Protein AF-A0A959K3I4-F1 (afdb_monomer_lite)

Foldseek 3Di:
DDDDPVLVVCLVPPVSVVVVCVVVVPDDDQGVVSPDPVLLCVLLVVVVVCVVVPVDDAQEEEFEDDPCSNVNSVLQNDDPRHAYEYEDQAPPPDPPPDDDVSVVVSCVSDDRYDYHYQNQVGALDDDPLLLVQQVVCCVPVLDGADSGTLSSRVVVVVVCVVVCVDPPPHHYDYDRPDPLVCNVVSCVVPVDDRDHPVRSVD

Structure (mmCIF, N/CA/C/O backbone):
data_AF-A0A959K3I4-F1
#
_entry.id   AF-A0A959K3I4-F1
#
loop_
_atom_site.group_PDB
_atom_site.id
_atom_site.type_symbol
_atom_site.label_atom_id
_atom_site.label_alt_id
_atom_site.label_comp_id
_atom_site.label_asym_id
_atom_site.label_entity_id
_atom_site.label_seq_id
_atom_site.pdbx_PDB_ins_code
_atom_site.Cartn_x
_atom_site.Cartn_y
_atom_site.Cartn_z
_atom_site.occupancy
_atom_site.B_iso_or_equiv
_atom_site.auth_seq_id
_atom_site.auth_comp_id
_atom_site.auth_asym_id
_atom_site.auth_atom_id
_atom_site.pdbx_PDB_model_num
ATOM 1 N N . HIS A 1 1 ? 16.081 -8.367 -20.752 1.00 66.69 1 HIS A N 1
ATOM 2 C CA . HIS A 1 1 ? 17.478 -7.889 -20.786 1.00 66.69 1 HIS A CA 1
ATOM 3 C C . HIS A 1 1 ? 17.819 -7.177 -19.483 1.00 66.69 1 HIS A C 1
ATOM 5 O O . HIS A 1 1 ? 17.033 -6.335 -19.063 1.00 66.69 1 HIS A O 1
ATOM 11 N N . PRO A 1 2 ? 18.931 -7.522 -18.812 1.00 75.50 2 PRO A N 1
ATOM 12 C CA . PRO A 1 2 ? 19.400 -6.780 -17.644 1.00 75.50 2 PRO A CA 1
ATOM 13 C C . PRO A 1 2 ? 19.822 -5.356 -18.042 1.00 75.50 2 PRO A C 1
ATOM 15 O O . PRO A 1 2 ? 20.337 -5.144 -19.137 1.00 75.50 2 PRO A O 1
ATOM 18 N N . MET A 1 3 ? 19.602 -4.382 -17.156 1.00 81.50 3 MET A N 1
ATOM 19 C CA . MET A 1 3 ? 19.825 -2.958 -17.423 1.00 81.50 3 MET A CA 1
ATOM 20 C C . MET A 1 3 ? 20.699 -2.324 -16.337 1.00 81.50 3 MET A C 1
ATOM 22 O O . MET A 1 3 ? 20.563 -2.636 -15.153 1.00 81.50 3 MET A O 1
ATOM 26 N N . GLN A 1 4 ? 21.590 -1.407 -16.727 1.00 86.50 4 GLN A N 1
ATOM 27 C CA . GLN A 1 4 ? 22.371 -0.626 -15.767 1.00 86.50 4 GLN A CA 1
ATOM 28 C C . GLN A 1 4 ? 21.480 0.349 -14.986 1.00 86.50 4 GLN A C 1
ATOM 30 O O . GLN A 1 4 ? 20.562 0.953 -15.539 1.00 86.50 4 GLN A O 1
ATOM 35 N N . ARG A 1 5 ? 21.790 0.568 -13.701 1.00 81.56 5 ARG A N 1
ATOM 36 C CA . ARG A 1 5 ? 21.018 1.472 -12.824 1.00 81.56 5 ARG A CA 1
ATOM 37 C C . ARG A 1 5 ? 20.947 2.913 -13.333 1.00 81.56 5 ARG A C 1
ATOM 39 O O . ARG A 1 5 ? 19.920 3.556 -13.163 1.00 81.56 5 ARG A O 1
ATOM 46 N N . SER A 1 6 ? 22.021 3.409 -13.944 1.00 84.69 6 SER A N 1
ATOM 47 C CA . SER A 1 6 ? 22.089 4.751 -14.542 1.00 84.69 6 SER A CA 1
ATOM 48 C C . SER A 1 6 ? 21.083 4.925 -15.678 1.00 84.69 6 SER A C 1
ATOM 50 O O . SER A 1 6 ? 20.466 5.977 -15.805 1.00 84.69 6 SER A O 1
ATOM 52 N N . LEU A 1 7 ? 20.893 3.875 -16.475 1.00 80.38 7 LEU A N 1
ATOM 53 C CA . LEU A 1 7 ? 19.926 3.854 -17.559 1.00 80.38 7 LEU A CA 1
ATOM 54 C C . LEU A 1 7 ? 18.501 3.675 -17.014 1.00 80.38 7 LEU A C 1
ATOM 56 O O . LEU A 1 7 ? 17.604 4.414 -17.402 1.00 80.38 7 LEU A O 1
ATOM 60 N N . TYR A 1 8 ? 18.317 2.799 -16.018 1.00 80.62 8 TYR A N 1
ATOM 61 C CA . TYR A 1 8 ? 17.038 2.636 -15.316 1.00 80.62 8 TYR A CA 1
ATOM 62 C C . TYR A 1 8 ? 16.544 3.930 -14.656 1.00 80.62 8 TYR A C 1
ATOM 64 O O . TYR A 1 8 ? 15.345 4.187 -14.608 1.00 80.62 8 TYR A O 1
ATOM 72 N N . ALA A 1 9 ? 17.447 4.785 -14.172 1.00 80.69 9 ALA A N 1
ATOM 73 C CA . ALA A 1 9 ? 17.075 6.081 -13.608 1.00 80.69 9 ALA A CA 1
ATOM 74 C C . ALA A 1 9 ? 16.337 6.986 -14.617 1.00 80.69 9 ALA A C 1
ATOM 76 O O . ALA A 1 9 ? 15.592 7.867 -14.201 1.00 80.69 9 ALA A O 1
ATOM 77 N N . LYS A 1 10 ? 16.490 6.740 -15.928 1.00 81.25 10 LYS A N 1
ATOM 78 C CA . LYS A 1 10 ? 15.804 7.460 -17.011 1.00 81.25 10 LYS A CA 1
ATOM 79 C C . LYS A 1 10 ? 14.461 6.840 -17.418 1.00 81.25 10 LYS A C 1
ATOM 81 O O . LYS A 1 10 ? 13.867 7.303 -18.380 1.00 81.25 10 LYS A O 1
ATOM 86 N N . LYS A 1 11 ? 13.953 5.832 -16.700 1.00 80.12 11 LYS A N 1
ATOM 87 C CA . LYS A 1 11 ? 12.700 5.101 -17.007 1.00 80.12 11 LYS A CA 1
ATOM 88 C C . LYS A 1 11 ? 11.453 5.966 -17.252 1.00 80.12 11 LYS A C 1
ATOM 90 O O . LYS A 1 11 ? 10.531 5.483 -17.889 1.00 80.12 11 LYS A O 1
ATOM 95 N N . GLY A 1 12 ? 11.403 7.196 -16.736 1.00 74.69 12 GLY A N 1
ATOM 96 C CA . GLY A 1 12 ? 10.290 8.132 -16.957 1.00 74.69 12 GLY A CA 1
ATOM 97 C C . GLY A 1 12 ? 10.508 9.134 -18.097 1.00 74.69 12 GLY A C 1
ATOM 98 O O . GLY A 1 12 ? 9.640 9.960 -18.344 1.00 74.69 12 GLY A O 1
ATOM 99 N N . ASN A 1 13 ? 11.667 9.114 -18.762 1.00 83.56 13 ASN A N 1
ATOM 100 C CA . ASN A 1 13 ? 12.001 10.037 -19.844 1.00 83.56 13 ASN A CA 1
ATOM 101 C C . ASN A 1 13 ? 11.479 9.492 -21.187 1.00 83.56 13 ASN A C 1
ATOM 103 O O . ASN A 1 13 ? 11.758 8.343 -21.532 1.00 83.56 13 ASN A O 1
ATOM 107 N N . SER A 1 14 ? 10.761 10.321 -21.950 1.00 84.69 14 SER A N 1
ATOM 108 C CA . SER A 1 14 ? 10.175 9.952 -23.246 1.00 84.69 14 SER A CA 1
ATOM 109 C C . SER A 1 14 ? 11.210 9.464 -24.262 1.00 84.69 14 SER A C 1
ATOM 111 O O . SER A 1 14 ? 10.991 8.428 -24.878 1.00 84.69 14 SER A O 1
ATOM 113 N N . GLU A 1 15 ? 12.373 10.113 -24.360 1.00 86.56 15 GLU A N 1
ATOM 114 C CA . GLU A 1 15 ? 13.469 9.703 -25.255 1.00 86.56 15 GLU A CA 1
ATOM 115 C C . GLU A 1 15 ? 13.972 8.298 -24.909 1.00 86.56 15 GLU A C 1
ATOM 117 O O . GLU A 1 15 ? 14.351 7.513 -25.777 1.00 86.56 15 GLU A O 1
ATOM 122 N N . PHE A 1 16 ? 13.975 7.953 -23.619 1.00 87.56 16 PHE A N 1
ATOM 123 C CA . PHE A 1 16 ? 14.391 6.628 -23.184 1.00 87.56 16 PHE A CA 1
ATOM 124 C C . PHE A 1 16 ? 13.349 5.554 -23.524 1.00 87.56 16 PHE A C 1
ATOM 126 O O . PHE A 1 16 ? 13.718 4.446 -23.910 1.00 87.56 16 PHE A O 1
ATOM 133 N N . ILE A 1 17 ? 12.059 5.879 -23.423 1.00 87.62 17 ILE A N 1
ATOM 134 C CA . ILE A 1 17 ? 10.972 4.990 -23.853 1.00 87.62 17 ILE A CA 1
ATOM 135 C C . ILE A 1 17 ? 11.005 4.788 -25.373 1.00 87.62 17 ILE A C 1
ATOM 137 O O . ILE A 1 17 ? 10.939 3.649 -25.831 1.00 87.62 17 ILE A O 1
ATOM 141 N N . GLU A 1 18 ? 11.198 5.856 -26.149 1.00 89.69 18 GLU A N 1
ATOM 142 C CA . GLU A 1 18 ? 11.367 5.788 -27.608 1.00 89.69 18 GLU A CA 1
ATOM 143 C C . GLU A 1 18 ? 12.577 4.933 -27.999 1.00 89.69 18 GLU A C 1
ATOM 145 O O . GLU A 1 18 ? 12.484 4.075 -28.878 1.00 89.69 18 GLU A O 1
ATOM 150 N N . TYR A 1 19 ? 13.698 5.088 -27.288 1.00 89.25 19 TYR A N 1
ATOM 151 C CA . TYR A 1 19 ? 14.872 4.238 -27.467 1.00 89.25 19 TYR A CA 1
ATOM 152 C C . TYR A 1 19 ? 14.554 2.758 -27.210 1.00 89.25 19 TYR A C 1
ATOM 154 O O . TYR A 1 19 ? 14.941 1.901 -28.007 1.00 89.25 19 TYR A O 1
ATOM 162 N N . LEU A 1 20 ? 13.817 2.435 -26.142 1.00 89.50 20 LEU A N 1
ATOM 163 C CA . LEU A 1 20 ? 13.412 1.054 -25.869 1.00 89.50 20 LEU A CA 1
ATOM 164 C C . LEU A 1 20 ? 12.496 0.499 -26.966 1.00 89.50 20 LEU A C 1
ATOM 166 O O . LEU A 1 20 ? 12.719 -0.629 -27.404 1.00 89.50 20 LEU A O 1
ATOM 170 N N . GLN A 1 21 ? 11.533 1.285 -27.452 1.00 92.31 21 GLN A N 1
ATOM 171 C CA . GLN A 1 21 ? 10.653 0.882 -28.552 1.00 92.31 21 GLN A CA 1
ATOM 172 C C . GLN A 1 21 ? 11.433 0.664 -29.855 1.00 92.31 21 GLN A C 1
ATOM 174 O O . GLN A 1 21 ? 11.105 -0.230 -30.625 1.00 92.31 21 GLN A O 1
ATOM 179 N N . SER A 1 22 ? 12.508 1.423 -30.092 1.00 92.88 22 SER A N 1
ATOM 180 C CA . SER A 1 22 ? 13.352 1.232 -31.280 1.00 92.88 22 SER A CA 1
ATOM 181 C C . SER A 1 22 ? 14.081 -0.121 -31.283 1.00 92.88 22 SER A C 1
ATOM 183 O O . SER A 1 22 ? 14.292 -0.711 -32.339 1.00 92.88 22 SER A O 1
ATOM 185 N N . ILE A 1 23 ? 14.438 -0.632 -30.098 1.00 92.81 23 ILE A N 1
ATOM 186 C CA . ILE A 1 23 ? 15.115 -1.927 -29.929 1.00 92.81 23 ILE A CA 1
ATOM 187 C C . ILE A 1 23 ? 14.107 -3.076 -29.881 1.00 92.81 23 ILE A C 1
ATOM 189 O O . ILE A 1 23 ? 14.412 -4.180 -30.331 1.00 92.81 23 ILE A O 1
ATOM 193 N N . TYR A 1 24 ? 12.910 -2.823 -29.351 1.00 92.25 24 TYR A N 1
ATOM 194 C CA . TYR A 1 24 ? 11.828 -3.800 -29.260 1.00 92.25 24 TYR A CA 1
ATOM 195 C C . TYR A 1 24 ? 10.545 -3.231 -29.895 1.00 92.25 24 TYR A C 1
ATOM 197 O O . TYR A 1 24 ? 9.643 -2.818 -29.165 1.00 92.25 24 TYR A O 1
ATOM 205 N N . PRO A 1 25 ? 10.441 -3.214 -31.240 1.00 92.62 25 PRO A N 1
ATOM 206 C CA . PRO A 1 25 ? 9.351 -2.538 -31.955 1.00 92.62 25 PRO A CA 1
ATOM 207 C C . PRO A 1 25 ? 7.954 -3.038 -31.594 1.00 92.62 25 PRO A C 1
ATOM 209 O O . PRO A 1 25 ? 7.022 -2.242 -31.525 1.00 92.62 25 PRO A O 1
ATOM 212 N N . ASP A 1 26 ? 7.832 -4.330 -31.296 1.00 95.12 26 ASP A N 1
ATOM 213 C CA . ASP A 1 26 ? 6.562 -4.979 -30.960 1.00 95.12 26 ASP A CA 1
ATOM 214 C C . ASP A 1 26 ? 6.312 -5.059 -29.444 1.00 95.12 26 ASP A C 1
ATOM 216 O O . ASP A 1 26 ? 5.354 -5.690 -28.992 1.00 95.12 26 ASP A O 1
ATOM 220 N N . ALA A 1 27 ? 7.186 -4.467 -28.621 1.00 91.88 27 ALA A N 1
ATOM 221 C CA . ALA A 1 27 ? 7.017 -4.509 -27.177 1.00 91.88 27 ALA A CA 1
ATOM 222 C C . ALA A 1 27 ? 5.894 -3.576 -26.722 1.00 91.88 27 ALA A C 1
ATOM 224 O O . ALA A 1 27 ? 5.819 -2.413 -27.118 1.00 91.88 27 ALA A O 1
ATOM 225 N N . TYR A 1 28 ? 5.075 -4.076 -25.799 1.00 88.62 28 TYR A N 1
ATOM 226 C CA . TYR A 1 28 ? 4.190 -3.243 -25.000 1.00 88.62 28 TYR A CA 1
ATOM 227 C C . TYR A 1 28 ? 4.930 -2.791 -23.737 1.00 88.62 28 TYR A C 1
ATOM 229 O O . TYR A 1 28 ? 5.243 -3.601 -22.859 1.00 88.62 28 TYR A O 1
ATOM 237 N N . ILE A 1 29 ? 5.246 -1.500 -23.654 1.00 86.94 29 ILE A N 1
ATOM 238 C CA . ILE A 1 29 ? 6.008 -0.945 -22.536 1.00 86.94 29 ILE A CA 1
ATOM 239 C C . ILE A 1 29 ? 5.071 -0.682 -21.356 1.00 86.94 29 ILE A C 1
ATOM 241 O O . ILE A 1 29 ? 4.221 0.205 -21.396 1.00 86.94 29 ILE A O 1
ATOM 245 N N . ILE A 1 30 ? 5.262 -1.440 -20.276 1.00 85.88 30 ILE A N 1
ATOM 246 C CA . ILE A 1 30 ? 4.553 -1.234 -19.012 1.00 85.88 30 ILE A CA 1
ATOM 247 C C . ILE A 1 30 ? 5.419 -0.338 -18.114 1.00 85.88 30 ILE A C 1
ATOM 249 O O . ILE A 1 30 ? 6.543 -0.728 -17.782 1.00 85.88 30 ILE A O 1
ATOM 253 N N . PRO A 1 31 ? 4.930 0.848 -17.706 1.00 81.00 31 PRO A N 1
ATOM 254 C CA . PRO A 1 31 ? 5.673 1.733 -16.817 1.00 81.00 31 PRO A CA 1
ATOM 255 C C . PRO A 1 31 ? 5.880 1.099 -15.437 1.00 81.00 31 PRO A C 1
ATOM 257 O O . PRO A 1 31 ? 5.147 0.199 -15.021 1.00 81.00 31 PRO A O 1
ATOM 260 N N . GLU A 1 32 ? 6.884 1.583 -14.702 1.00 77.19 32 GLU A N 1
ATOM 261 C CA . GLU A 1 32 ? 7.181 1.092 -13.352 1.00 77.19 32 GLU A CA 1
ATOM 262 C C . GLU A 1 32 ? 5.932 1.142 -12.458 1.00 77.19 32 GLU A C 1
ATOM 264 O O . GLU A 1 32 ? 5.176 2.116 -12.447 1.00 77.19 32 GLU A O 1
ATOM 269 N N . GLY A 1 33 ? 5.693 0.051 -11.726 1.00 73.38 33 GLY A N 1
ATOM 270 C CA . GLY A 1 33 ? 4.507 -0.098 -10.882 1.00 73.38 33 GLY A CA 1
ATOM 271 C C . GLY A 1 33 ? 3.181 -0.091 -11.650 1.00 73.38 33 GLY A C 1
ATOM 272 O O . GLY A 1 33 ? 2.148 0.183 -11.043 1.00 73.38 33 GLY A O 1
ATOM 273 N N . GLY A 1 34 ? 3.202 -0.337 -12.967 1.00 76.50 34 GLY A N 1
ATOM 274 C CA . GLY A 1 34 ? 2.007 -0.365 -13.809 1.00 76.50 34 GLY A CA 1
ATOM 275 C C . GLY A 1 34 ? 1.275 0.975 -13.846 1.00 76.50 34 GLY A C 1
ATOM 276 O O . GLY A 1 34 ? 0.055 0.999 -13.943 1.00 76.50 34 GLY A O 1
ATOM 277 N N . HIS A 1 35 ? 1.982 2.097 -13.690 1.00 75.25 35 HIS A N 1
ATOM 278 C CA . HIS A 1 35 ? 1.359 3.419 -13.615 1.00 75.25 35 HIS A CA 1
ATOM 279 C C . HIS A 1 35 ? 0.768 3.878 -14.955 1.00 75.25 35 HIS A C 1
ATOM 281 O O . HIS A 1 35 ? 1.427 4.537 -15.753 1.00 75.25 35 HIS A O 1
ATOM 287 N N . HIS A 1 36 ? -0.492 3.518 -15.202 1.00 78.50 36 HIS A N 1
ATOM 288 C CA . HIS A 1 36 ? -1.283 3.962 -16.348 1.00 78.50 36 HIS A CA 1
ATOM 289 C C . HIS A 1 36 ? -2.787 3.970 -16.023 1.00 78.50 36 HIS A C 1
ATOM 291 O O . HIS A 1 36 ? -3.241 3.364 -15.050 1.00 78.50 36 HIS A O 1
ATOM 297 N N . SER A 1 37 ? -3.588 4.628 -16.866 1.00 79.81 37 SER A N 1
ATOM 298 C CA . SER A 1 37 ? -5.041 4.773 -16.674 1.00 79.81 37 SER A CA 1
ATOM 299 C C . SER A 1 37 ? -5.785 3.434 -16.589 1.00 79.81 37 SER A C 1
ATOM 301 O O . SER A 1 37 ? -6.660 3.278 -15.743 1.00 79.81 37 SER A O 1
ATOM 303 N N . LEU A 1 38 ? -5.416 2.436 -17.403 1.00 85.19 38 LEU A N 1
ATOM 304 C CA . LEU A 1 38 ? -6.047 1.107 -17.321 1.00 85.19 38 LEU A CA 1
ATOM 305 C C . LEU A 1 38 ? -5.775 0.391 -15.982 1.00 85.19 38 LEU A C 1
ATOM 307 O O . LEU A 1 38 ? -6.645 -0.331 -15.509 1.00 85.19 38 LEU A O 1
ATOM 311 N N . ALA A 1 39 ? -4.621 0.610 -15.338 1.00 84.38 39 ALA A N 1
ATOM 312 C CA . ALA A 1 39 ? -4.339 0.032 -14.024 1.00 84.38 39 ALA A CA 1
ATOM 313 C C . ALA A 1 39 ? -5.204 0.687 -12.944 1.00 84.38 39 ALA A C 1
ATOM 315 O O . ALA A 1 39 ? -5.704 0.004 -12.057 1.00 84.38 39 ALA A O 1
ATOM 316 N N . GLN A 1 40 ? -5.428 2.000 -13.050 1.00 85.88 40 GLN A N 1
ATOM 317 C CA . GLN A 1 40 ? -6.344 2.722 -12.165 1.00 85.88 40 GLN A CA 1
ATOM 318 C C . GLN A 1 40 ? -7.772 2.190 -12.322 1.00 85.88 40 GLN A C 1
ATOM 320 O O . GLN A 1 40 ? -8.412 1.895 -11.320 1.00 85.88 40 GLN A O 1
ATOM 325 N N . LYS A 1 41 ? -8.228 1.965 -13.564 1.00 88.38 41 LYS A N 1
ATOM 326 C CA . LYS A 1 41 ? -9.536 1.355 -13.840 1.00 88.38 41 LYS A CA 1
ATOM 327 C C . LYS A 1 41 ? -9.665 -0.041 -13.223 1.00 88.38 41 LYS A C 1
ATOM 329 O O . LYS A 1 41 ? -10.641 -0.302 -12.534 1.00 88.38 41 LYS A O 1
ATOM 334 N N . GLY A 1 42 ? -8.670 -0.907 -13.421 1.00 89.88 42 GLY A N 1
ATOM 335 C CA . GLY A 1 42 ? -8.685 -2.254 -12.841 1.00 89.88 42 GLY A CA 1
ATOM 336 C C . GLY A 1 42 ? -8.695 -2.248 -11.309 1.00 89.88 42 GLY A C 1
ATOM 337 O O . GLY A 1 42 ? -9.339 -3.084 -10.692 1.00 89.88 42 GLY A O 1
ATOM 338 N N . VAL A 1 43 ? -8.033 -1.276 -10.672 1.00 91.00 43 VAL A N 1
ATOM 339 C CA . VAL A 1 43 ? -8.139 -1.099 -9.215 1.00 91.00 43 VAL A CA 1
ATOM 340 C C . VAL A 1 43 ? -9.492 -0.507 -8.807 1.00 91.00 43 VAL A C 1
ATOM 342 O O . VAL A 1 43 ? -9.991 -0.842 -7.740 1.00 91.00 43 VAL A O 1
ATOM 345 N N . GLY A 1 44 ? -10.120 0.333 -9.628 1.00 91.19 44 GLY A N 1
ATOM 346 C CA . GLY A 1 44 ? -11.481 0.804 -9.365 1.00 91.19 44 GLY A CA 1
ATOM 347 C C . GLY A 1 44 ? -12.488 -0.351 -9.273 1.00 91.19 44 GLY A C 1
ATOM 348 O O . GLY A 1 44 ? -13.329 -0.382 -8.378 1.00 91.19 44 GLY A O 1
ATOM 349 N N . GLU A 1 45 ? -12.332 -1.380 -10.112 1.00 94.88 45 GLU A N 1
ATOM 350 C CA . GLU A 1 45 ? -13.173 -2.587 -10.068 1.00 94.88 45 GLU A CA 1
ATOM 351 C C . GLU A 1 45 ? -13.112 -3.306 -8.704 1.00 94.88 45 GLU A C 1
ATOM 353 O O . GLU A 1 45 ? -14.137 -3.813 -8.242 1.00 94.88 45 GLU A O 1
ATOM 358 N N . LEU A 1 46 ? -11.971 -3.256 -7.996 1.00 94.06 46 LEU A N 1
ATOM 359 C CA . LEU A 1 46 ? -11.839 -3.783 -6.628 1.00 94.06 46 LEU A CA 1
ATOM 360 C C . LEU A 1 46 ? -12.790 -3.088 -5.647 1.00 94.06 46 LEU A C 1
ATOM 362 O O . LEU A 1 46 ? -13.334 -3.743 -4.761 1.00 94.06 46 LEU A O 1
ATOM 366 N N . VAL A 1 47 ? -13.021 -1.778 -5.787 1.00 94.31 47 VAL A N 1
ATOM 367 C CA . VAL A 1 47 ? -13.961 -1.050 -4.917 1.00 94.31 47 VAL A CA 1
ATOM 368 C C . VAL A 1 47 ? -15.386 -1.563 -5.130 1.00 94.31 47 VAL A C 1
ATOM 370 O O . VAL A 1 47 ? -16.123 -1.772 -4.164 1.00 94.31 47 VAL A O 1
ATOM 373 N N . GLY A 1 48 ? -15.758 -1.828 -6.385 1.00 93.50 48 GLY A N 1
ATOM 374 C CA . GLY A 1 48 ? -17.032 -2.455 -6.733 1.00 93.50 48 GLY A CA 1
ATOM 375 C C . GLY A 1 48 ? -17.175 -3.863 -6.149 1.00 93.50 48 GLY A C 1
ATOM 376 O O . GLY A 1 48 ? -18.194 -4.164 -5.529 1.00 93.50 48 GLY A O 1
ATOM 377 N N . GLU A 1 49 ? -16.147 -4.704 -6.284 1.00 95.31 49 GLU A N 1
ATOM 378 C CA . GLU A 1 49 ? -16.136 -6.064 -5.731 1.00 95.31 49 GLU A CA 1
ATOM 379 C C . GLU A 1 49 ? -16.306 -6.067 -4.206 1.00 95.31 49 GLU A C 1
ATOM 381 O O . GLU A 1 49 ? -17.157 -6.783 -3.672 1.00 95.31 49 GLU A O 1
ATOM 386 N N . VAL A 1 50 ? -15.558 -5.214 -3.504 1.00 95.88 50 VAL A N 1
ATOM 387 C CA . VAL A 1 50 ? -15.665 -5.060 -2.049 1.00 95.88 50 VAL A CA 1
ATOM 388 C C . VAL A 1 50 ? -17.085 -4.681 -1.642 1.00 95.88 50 VAL A C 1
ATOM 390 O O . VAL A 1 50 ? -17.632 -5.297 -0.733 1.00 95.88 50 VAL A O 1
ATOM 393 N N . ARG A 1 51 ? -17.717 -3.717 -2.322 1.00 93.19 51 ARG A N 1
ATOM 394 C CA . ARG A 1 51 ? -19.097 -3.295 -2.014 1.00 93.19 51 ARG A CA 1
ATOM 395 C C . ARG A 1 51 ? -20.114 -4.428 -2.179 1.00 93.19 51 ARG A C 1
ATOM 397 O O . ARG A 1 51 ? -21.122 -4.440 -1.479 1.00 93.19 51 ARG A O 1
ATOM 404 N N . LEU A 1 52 ? -19.857 -5.380 -3.079 1.00 94.75 52 LEU A N 1
ATOM 405 C CA . LEU A 1 52 ? -20.705 -6.561 -3.263 1.00 94.75 52 LEU A CA 1
ATOM 406 C C . LEU A 1 52 ? -20.478 -7.625 -2.179 1.00 94.75 52 LEU A C 1
ATOM 408 O O . LEU A 1 52 ? -21.423 -8.303 -1.782 1.00 94.75 52 LEU A O 1
ATOM 412 N N . GLN A 1 53 ? -19.238 -7.791 -1.714 1.00 95.56 53 GLN A N 1
ATOM 413 C CA . GLN A 1 53 ? -18.853 -8.847 -0.769 1.00 95.56 53 GLN A CA 1
ATOM 414 C C . GLN A 1 53 ? -18.953 -8.425 0.702 1.00 95.56 53 GLN A C 1
ATOM 416 O O . GLN A 1 53 ? -19.111 -9.269 1.584 1.00 95.56 53 GLN A O 1
ATOM 421 N N . VAL A 1 54 ? -18.853 -7.126 0.975 1.00 92.56 54 VAL A N 1
ATOM 422 C CA . VAL A 1 54 ? -18.762 -6.545 2.314 1.00 92.56 54 VAL A CA 1
ATOM 423 C C . VAL A 1 54 ? -19.916 -5.549 2.482 1.00 92.56 54 VAL A C 1
ATOM 425 O O . VAL A 1 54 ? -19.748 -4.362 2.209 1.00 92.56 54 VAL A O 1
ATOM 428 N N . PRO A 1 55 ? -21.109 -6.002 2.923 1.00 88.38 55 PRO A N 1
ATOM 429 C CA . PRO A 1 55 ? -22.311 -5.170 3.014 1.00 88.38 55 PRO A CA 1
ATOM 430 C C . PRO A 1 55 ? -22.311 -4.300 4.283 1.00 88.38 55 PRO A C 1
ATOM 432 O O . PRO A 1 55 ? -23.294 -4.245 5.021 1.00 88.38 55 PRO A O 1
ATOM 435 N N . VAL A 1 56 ? -21.190 -3.636 4.562 1.00 92.81 56 VAL A N 1
ATOM 436 C CA . VAL A 1 56 ? -21.065 -2.631 5.619 1.00 92.81 56 VAL A CA 1
ATOM 437 C C . VAL A 1 56 ? -20.533 -1.339 5.024 1.00 92.81 56 VAL A C 1
ATOM 439 O O . VAL A 1 56 ? -19.768 -1.343 4.060 1.00 92.81 56 VAL A O 1
ATOM 442 N N . ARG A 1 57 ? -20.945 -0.214 5.607 1.00 93.81 57 ARG A N 1
ATOM 443 C CA . ARG A 1 57 ? -20.384 1.085 5.251 1.00 93.81 57 ARG A CA 1
ATOM 444 C C . ARG A 1 57 ? -18.898 1.100 5.610 1.00 93.81 57 ARG A C 1
ATOM 446 O O . ARG A 1 57 ? -18.540 0.744 6.727 1.00 93.81 57 ARG A O 1
ATOM 453 N N . ILE A 1 58 ? -18.062 1.537 4.675 1.00 96.94 58 ILE A N 1
ATOM 454 C CA . ILE A 1 58 ? -16.637 1.781 4.898 1.00 96.94 58 ILE A CA 1
ATOM 455 C C . ILE A 1 58 ? -16.453 3.287 5.060 1.00 96.94 58 ILE A C 1
ATOM 457 O O . ILE A 1 58 ? -16.991 4.057 4.273 1.00 96.94 58 ILE A O 1
ATOM 461 N N . ASP A 1 59 ? -15.699 3.707 6.072 1.00 96.69 59 ASP A N 1
ATOM 462 C CA . ASP A 1 59 ? -15.380 5.120 6.298 1.00 96.69 59 ASP A CA 1
ATOM 463 C C . ASP A 1 59 ? -13.972 5.447 5.783 1.00 96.69 59 ASP A C 1
ATOM 465 O O . ASP A 1 59 ? -13.744 6.495 5.176 1.00 96.69 59 ASP A O 1
ATOM 469 N N . TYR A 1 60 ? -13.024 4.521 5.980 1.00 97.44 60 TYR A N 1
ATOM 470 C CA . TYR A 1 60 ? -11.625 4.693 5.590 1.00 97.44 60 TYR A CA 1
ATOM 471 C C . TYR A 1 60 ? -11.113 3.530 4.744 1.00 97.44 60 TYR A C 1
ATOM 473 O O . TYR A 1 60 ? -10.981 2.401 5.212 1.00 97.44 60 TYR A O 1
ATOM 481 N N . TRP A 1 61 ? -10.712 3.838 3.520 1.00 97.62 61 TRP A N 1
ATOM 482 C CA . TRP A 1 61 ? -9.920 2.979 2.656 1.00 97.62 61 TRP A CA 1
ATOM 483 C C . TRP A 1 61 ? -8.438 3.226 2.925 1.00 97.62 61 TRP A C 1
ATOM 485 O O . TRP A 1 61 ? -8.008 4.370 3.048 1.00 97.62 61 TRP A O 1
ATOM 495 N N . CYS A 1 62 ? -7.638 2.172 3.031 1.00 97.94 62 CYS A N 1
ATOM 496 C CA . CYS A 1 62 ? -6.210 2.269 3.323 1.00 97.94 62 CYS A CA 1
ATOM 497 C C . CYS A 1 62 ? -5.398 1.458 2.314 1.00 97.94 62 CYS A C 1
ATOM 499 O O . CYS A 1 62 ? -5.691 0.285 2.085 1.00 97.94 62 CYS A O 1
ATOM 501 N N . CYS A 1 63 ? -4.345 2.048 1.747 1.00 96.69 63 CYS A N 1
ATOM 502 C CA . CYS A 1 63 ? -3.413 1.322 0.882 1.00 96.69 63 CYS A CA 1
ATOM 503 C C . CYS A 1 63 ? -1.971 1.832 1.016 1.00 96.69 63 CYS A C 1
ATOM 505 O O . CYS A 1 63 ? -1.722 3.009 1.290 1.00 96.69 63 CYS A O 1
ATOM 507 N N . ALA A 1 64 ? -0.998 0.956 0.758 1.00 94.31 64 ALA A N 1
ATOM 508 C CA . ALA A 1 64 ? 0.389 1.371 0.584 1.00 94.31 64 ALA A CA 1
ATOM 509 C C . ALA A 1 64 ? 0.527 2.208 -0.701 1.00 94.31 64 ALA A C 1
ATOM 511 O O . ALA 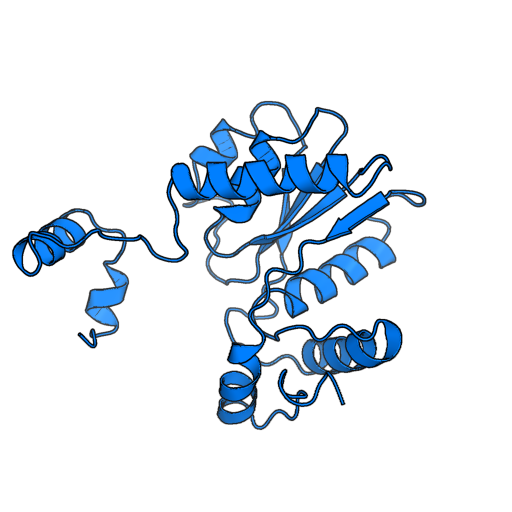A 1 64 ? -0.019 1.860 -1.748 1.00 94.31 64 ALA A O 1
ATOM 512 N N . TYR A 1 65 ? 1.286 3.297 -0.633 1.00 89.88 65 TYR A N 1
ATOM 513 C CA . TYR A 1 65 ? 1.527 4.215 -1.740 1.00 89.88 65 TYR A CA 1
ATOM 514 C C . TYR A 1 65 ? 2.984 4.115 -2.202 1.00 89.88 65 TYR A C 1
ATOM 516 O O . TYR A 1 65 ? 3.910 4.594 -1.539 1.00 89.88 65 TYR A O 1
ATOM 524 N N . GLY A 1 66 ? 3.170 3.445 -3.342 1.00 83.44 66 GLY A N 1
ATOM 525 C CA . GLY A 1 66 ? 4.435 3.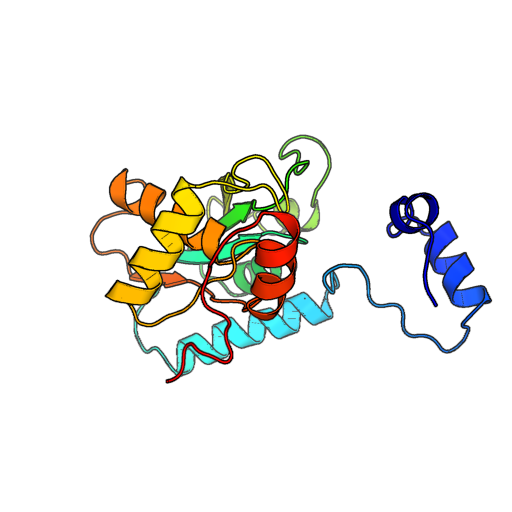345 -4.072 1.00 83.44 66 GLY A CA 1
ATOM 526 C C . GLY A 1 66 ? 4.439 4.260 -5.293 1.00 83.44 66 GLY A C 1
ATOM 527 O O . GLY A 1 66 ? 4.951 5.361 -5.222 1.00 83.44 66 GLY A O 1
ATOM 528 N N . THR A 1 67 ? 3.851 3.806 -6.400 1.00 78.62 67 THR A N 1
ATOM 529 C CA . THR A 1 67 ? 3.716 4.566 -7.663 1.00 78.62 67 THR A CA 1
ATOM 530 C C . THR A 1 67 ? 2.338 5.215 -7.842 1.00 78.62 67 THR A C 1
ATOM 532 O O . THR A 1 67 ? 2.069 5.822 -8.870 1.00 78.62 67 THR A O 1
ATOM 535 N N . GLY A 1 68 ? 1.434 5.067 -6.870 1.00 82.06 68 GLY A N 1
ATOM 536 C CA . GLY A 1 68 ? 0.152 5.777 -6.814 1.00 82.06 68 GLY A CA 1
ATOM 537 C C . GLY A 1 68 ? -1.032 5.158 -7.563 1.00 82.06 68 GLY A C 1
ATOM 538 O O . GLY A 1 68 ? -2.163 5.479 -7.214 1.00 82.06 68 GLY A O 1
ATOM 539 N N . SER A 1 69 ? -0.831 4.225 -8.502 1.00 85.06 69 SER A N 1
ATOM 540 C CA . SER A 1 69 ? -1.928 3.652 -9.313 1.00 85.06 69 SER A CA 1
ATOM 541 C C . SER A 1 69 ? -3.066 3.075 -8.473 1.00 85.06 69 SER A C 1
ATOM 543 O O . SER A 1 69 ? -4.232 3.329 -8.760 1.00 85.06 69 SER A O 1
ATOM 545 N N . THR A 1 70 ? -2.729 2.333 -7.412 1.00 90.25 70 THR A N 1
ATOM 546 C CA . THR A 1 70 ? -3.717 1.732 -6.510 1.00 90.25 70 THR A CA 1
ATOM 547 C C . THR A 1 70 ? -4.524 2.789 -5.767 1.00 90.25 70 THR A C 1
ATOM 549 O O . THR A 1 70 ? -5.748 2.743 -5.760 1.00 90.25 70 THR A O 1
ATOM 552 N N . ALA A 1 71 ? -3.844 3.776 -5.183 1.00 90.69 71 ALA A N 1
ATOM 553 C CA . ALA A 1 71 ? -4.504 4.858 -4.465 1.00 90.69 71 ALA A CA 1
ATOM 554 C C . ALA A 1 71 ? -5.418 5.670 -5.392 1.00 90.69 71 ALA A C 1
ATOM 556 O O . ALA A 1 71 ? -6.549 5.969 -5.032 1.00 90.69 71 ALA A O 1
ATOM 557 N N . LEU A 1 72 ? -4.953 5.978 -6.605 1.00 86.88 72 LEU A N 1
ATOM 558 C CA . LEU A 1 72 ? -5.733 6.706 -7.600 1.00 86.88 72 LEU A CA 1
ATOM 559 C C . LEU A 1 72 ? -6.963 5.933 -8.073 1.00 86.88 72 LEU A C 1
ATOM 561 O O . LEU A 1 72 ? -8.022 6.539 -8.195 1.00 86.88 72 LEU A O 1
ATOM 565 N N . GLY A 1 73 ? -6.832 4.629 -8.328 1.00 89.88 73 GLY A N 1
ATOM 566 C CA . GLY A 1 73 ? -7.963 3.787 -8.718 1.00 89.88 73 GLY A CA 1
ATOM 567 C C . GLY A 1 73 ? -9.026 3.706 -7.624 1.00 89.88 7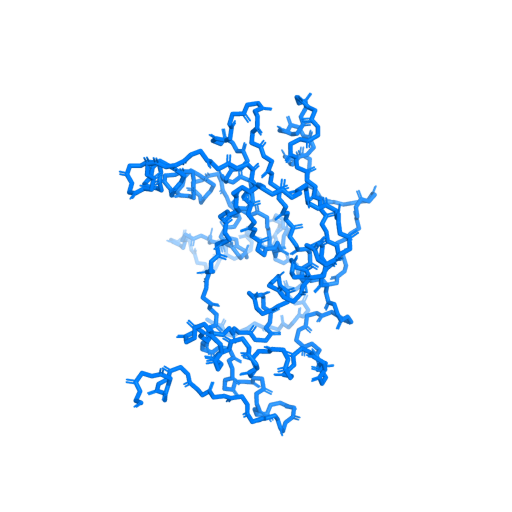3 GLY A C 1
ATOM 568 O O . GLY A 1 73 ? -10.203 3.876 -7.912 1.00 89.88 73 GLY A O 1
ATOM 569 N N . ILE A 1 74 ? -8.614 3.551 -6.359 1.00 93.69 74 ILE A N 1
ATOM 570 C CA . ILE A 1 74 ? -9.545 3.578 -5.220 1.00 93.69 74 ILE A CA 1
ATOM 571 C C . ILE A 1 74 ? -10.222 4.947 -5.116 1.00 93.69 74 ILE A C 1
ATOM 573 O O . ILE A 1 74 ? -11.444 5.018 -5.053 1.00 93.69 74 ILE A O 1
ATOM 577 N N . LEU A 1 75 ? -9.439 6.035 -5.122 1.00 91.00 75 LEU A N 1
ATOM 578 C CA . LEU A 1 75 ? -9.935 7.401 -4.923 1.00 91.00 75 LEU A CA 1
ATOM 579 C C . LEU A 1 75 ? -11.024 7.792 -5.930 1.00 91.00 75 LEU A C 1
ATOM 581 O O . LEU A 1 75 ? -11.941 8.523 -5.568 1.00 91.00 75 LEU A O 1
ATOM 585 N N . GLN A 1 76 ? -10.926 7.311 -7.172 1.00 88.69 76 GLN A N 1
ATOM 586 C CA . GLN A 1 76 ? -11.910 7.584 -8.223 1.00 88.69 76 GLN A CA 1
ATOM 587 C C . GLN A 1 76 ? -13.288 6.982 -7.945 1.00 88.69 76 GLN A C 1
ATOM 589 O O . GLN A 1 76 ? -14.281 7.516 -8.428 1.00 88.69 76 GLN A O 1
ATOM 594 N N . GLU A 1 77 ? -13.351 5.902 -7.171 1.00 92.50 77 GLU A N 1
ATOM 595 C CA . GLU A 1 77 ? -14.588 5.167 -6.902 1.00 92.50 77 GLU A CA 1
ATOM 596 C C . GLU A 1 77 ? -15.218 5.524 -5.548 1.00 92.50 77 GLU A C 1
ATOM 598 O O . GLU 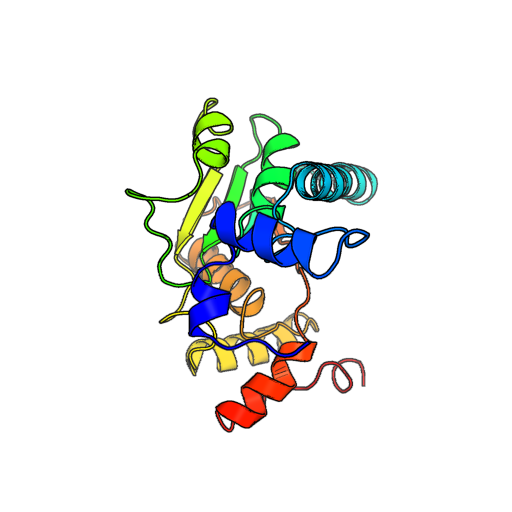A 1 77 ? -16.325 5.068 -5.236 1.00 92.50 77 GLU A O 1
ATOM 603 N N . LEU A 1 78 ? -14.525 6.322 -4.726 1.00 91.62 78 LEU A N 1
ATOM 604 C CA . LEU A 1 78 ? -15.007 6.731 -3.407 1.00 91.62 78 LEU A CA 1
ATOM 605 C C . LEU A 1 78 ? -16.150 7.740 -3.512 1.00 91.62 78 LEU A C 1
ATOM 607 O O . LEU A 1 78 ? -16.102 8.679 -4.306 1.00 91.62 78 LEU A O 1
ATOM 611 N N . ASN A 1 79 ? -17.152 7.593 -2.647 1.00 90.19 79 ASN A N 1
ATOM 612 C CA . ASN A 1 79 ? -18.173 8.621 -2.457 1.00 90.19 79 ASN A CA 1
ATOM 613 C C . ASN A 1 79 ? -17.672 9.753 -1.528 1.00 90.19 79 ASN A C 1
ATOM 615 O O . ASN A 1 79 ? -16.534 9.738 -1.061 1.00 90.19 79 ASN A O 1
ATOM 619 N N . ASN A 1 80 ? -18.512 10.760 -1.270 1.00 89.06 80 ASN A N 1
ATOM 620 C CA . ASN A 1 80 ? -18.132 11.952 -0.494 1.00 89.06 80 ASN A CA 1
ATOM 621 C C . ASN A 1 80 ? -17.958 11.713 1.014 1.00 89.06 80 ASN A C 1
ATOM 623 O O . ASN A 1 80 ? -17.381 12.551 1.702 1.00 89.06 80 ASN A O 1
ATOM 627 N N . GLU A 1 81 ? -18.466 10.601 1.537 1.00 90.62 81 GLU A N 1
ATOM 628 C CA . GLU A 1 81 ? -18.351 10.238 2.951 1.00 90.62 81 GLU A CA 1
ATOM 629 C C . GLU A 1 81 ? -17.145 9.329 3.227 1.00 90.62 81 GLU A C 1
ATOM 631 O O . GLU A 1 81 ? -16.744 9.170 4.380 1.00 90.62 81 GLU A O 1
ATOM 636 N N . GLU A 1 82 ? -16.562 8.747 2.179 1.00 93.56 82 GLU A N 1
ATOM 637 C CA . GLU A 1 82 ? -15.413 7.850 2.245 1.00 93.56 82 GLU A CA 1
ATOM 638 C C . GLU A 1 82 ? -14.093 8.622 2.140 1.00 93.56 82 GLU A C 1
ATOM 640 O O . GLU A 1 82 ? -13.950 9.570 1.363 1.00 93.56 82 GLU A O 1
ATOM 645 N N . LYS A 1 83 ? -13.084 8.173 2.890 1.00 94.69 83 LYS A N 1
ATOM 646 C CA . LYS A 1 83 ? -11.729 8.733 2.850 1.00 94.69 83 LYS A CA 1
ATOM 647 C C . LYS A 1 83 ? -10.703 7.670 2.488 1.00 94.69 83 LYS A C 1
ATOM 649 O O . LYS A 1 83 ? -10.808 6.525 2.905 1.00 94.69 83 LYS A O 1
ATOM 654 N N . LEU A 1 84 ? -9.664 8.064 1.766 1.00 94.94 84 LEU A N 1
ATOM 655 C CA . LEU A 1 84 ? -8.485 7.273 1.454 1.00 94.94 84 LEU A CA 1
ATOM 656 C C . LEU A 1 84 ? -7.286 7.740 2.286 1.00 94.94 84 LEU A C 1
ATOM 658 O O . LEU A 1 84 ? -6.828 8.878 2.171 1.00 94.94 84 LEU A O 1
ATOM 662 N N . LEU A 1 85 ? -6.725 6.826 3.073 1.00 95.00 85 LEU A N 1
ATOM 663 C CA . LEU A 1 85 ? -5.408 6.947 3.686 1.00 95.00 85 LEU A CA 1
ATOM 664 C C . LEU A 1 85 ? -4.376 6.210 2.830 1.00 95.00 85 LEU A C 1
ATOM 666 O O . LEU A 1 85 ? -4.307 4.979 2.810 1.00 95.00 85 LEU A O 1
ATOM 670 N N . ALA A 1 86 ? -3.546 6.972 2.130 1.00 93.25 86 ALA A N 1
ATOM 671 C CA . ALA A 1 86 ? -2.474 6.435 1.303 1.00 93.25 86 ALA A CA 1
ATOM 672 C C . ALA A 1 86 ? -1.130 6.580 2.025 1.00 93.25 86 ALA A C 1
ATOM 674 O O . ALA A 1 86 ? -0.659 7.685 2.295 1.00 93.25 86 ALA A O 1
ATOM 675 N N . PHE A 1 87 ? -0.503 5.450 2.338 1.00 93.50 87 PHE A N 1
ATOM 676 C CA . PHE A 1 87 ? 0.691 5.401 3.179 1.00 93.50 87 PHE A CA 1
ATOM 677 C C . PHE A 1 87 ? 1.961 5.435 2.326 1.00 93.50 87 PHE A C 1
ATOM 679 O O . PHE A 1 87 ? 2.283 4.465 1.645 1.00 93.50 87 PHE A O 1
ATOM 686 N N . LEU A 1 88 ? 2.703 6.539 2.363 1.00 90.06 88 LEU A N 1
ATOM 687 C CA . LEU A 1 88 ? 3.932 6.761 1.600 1.00 90.06 88 LEU A CA 1
ATOM 688 C C . LEU A 1 88 ? 5.067 5.878 2.138 1.00 90.06 88 LEU A C 1
ATOM 690 O O . LEU A 1 88 ? 5.728 6.222 3.119 1.00 90.06 88 LEU A O 1
ATOM 694 N N . VAL A 1 89 ? 5.306 4.731 1.500 1.00 87.44 89 VAL A N 1
ATOM 695 C CA . VAL A 1 89 ? 6.298 3.734 1.956 1.00 87.44 89 VAL A CA 1
ATOM 696 C C . VAL A 1 89 ? 7.691 3.917 1.338 1.00 87.44 89 VAL A C 1
ATOM 698 O O . VAL A 1 89 ? 8.676 3.335 1.815 1.00 87.44 89 VAL A O 1
ATOM 701 N N . LEU A 1 90 ? 7.787 4.745 0.293 1.00 82.25 90 LEU A N 1
ATOM 702 C CA . LEU A 1 90 ? 9.024 5.098 -0.406 1.00 82.25 90 LEU A CA 1
ATOM 703 C C . LEU A 1 90 ? 9.531 6.479 0.039 1.00 82.25 90 LEU A C 1
ATOM 705 O O . LEU A 1 90 ? 8.753 7.389 0.303 1.00 82.25 90 LEU A O 1
ATOM 709 N N . LYS A 1 91 ? 10.859 6.642 0.108 1.00 71.44 91 LYS A N 1
ATOM 710 C CA . LYS A 1 91 ? 11.500 7.951 0.327 1.00 71.44 91 LYS A CA 1
ATOM 711 C C . LYS A 1 91 ? 11.597 8.712 -0.991 1.00 71.44 91 LYS A C 1
ATOM 713 O O . LYS A 1 91 ? 11.814 8.092 -2.025 1.00 71.44 91 LYS A O 1
ATOM 718 N N . GLY A 1 92 ? 11.548 10.039 -0.918 1.00 62.31 92 GLY A N 1
ATOM 719 C CA . GLY A 1 92 ? 11.717 10.912 -2.083 1.00 62.31 92 GLY A CA 1
ATOM 720 C C . GLY A 1 92 ? 10.410 11.428 -2.675 1.00 62.31 92 GLY A C 1
ATOM 721 O O . GLY A 1 92 ? 10.471 12.336 -3.493 1.00 62.31 92 GLY A O 1
ATOM 722 N N . PHE A 1 93 ? 9.259 10.946 -2.191 1.00 62.00 93 PHE A N 1
ATOM 723 C CA . PHE A 1 93 ? 7.976 11.592 -2.446 1.00 62.00 93 PHE A CA 1
ATOM 724 C C . PHE A 1 93 ? 7.974 12.967 -1.791 1.00 62.00 93 PHE A C 1
ATOM 726 O O . PHE A 1 93 ? 7.832 13.101 -0.575 1.00 62.00 93 PHE A O 1
ATOM 733 N N . ASN A 1 94 ? 8.192 13.997 -2.602 1.00 50.16 94 ASN A N 1
ATOM 734 C CA . ASN A 1 94 ? 8.089 15.370 -2.154 1.00 50.16 94 ASN A CA 1
ATOM 735 C C . ASN A 1 94 ? 6.671 15.862 -2.436 1.00 50.16 94 ASN A C 1
ATOM 737 O O . ASN A 1 94 ? 6.363 16.269 -3.558 1.00 50.16 94 ASN A O 1
ATOM 741 N N . LEU A 1 95 ? 5.842 15.867 -1.386 1.00 51.31 95 LEU A N 1
ATOM 742 C CA . LEU A 1 95 ? 4.469 16.389 -1.389 1.00 51.31 95 LEU A CA 1
ATOM 743 C C . LEU A 1 95 ? 4.354 17.775 -2.051 1.00 51.31 95 LEU A C 1
ATOM 745 O O . LEU A 1 95 ? 3.303 18.117 -2.593 1.00 51.31 95 LEU A O 1
ATOM 749 N N . GLY A 1 96 ? 5.426 18.575 -2.013 1.00 42.97 96 GLY A N 1
ATOM 750 C CA . GLY A 1 96 ? 5.455 19.939 -2.525 1.00 42.97 96 GLY A CA 1
ATOM 751 C C . GLY A 1 96 ? 5.976 20.119 -3.953 1.00 42.97 96 GLY A C 1
ATOM 752 O O . GLY A 1 96 ? 5.661 21.154 -4.536 1.00 42.97 96 GLY A O 1
ATOM 753 N N . LYS A 1 97 ? 6.763 19.192 -4.526 1.00 40.16 97 LYS A N 1
ATOM 754 C CA . LYS A 1 97 ? 7.590 19.528 -5.708 1.00 40.16 97 LYS A CA 1
ATOM 755 C C . LYS A 1 97 ? 7.540 18.607 -6.929 1.00 40.16 97 LYS A C 1
ATOM 757 O O . LYS A 1 97 ? 8.085 19.044 -7.938 1.00 40.16 97 LYS A O 1
ATOM 762 N N . THR A 1 98 ? 6.888 17.437 -6.920 1.00 45.94 98 THR A N 1
ATOM 763 C CA . THR A 1 98 ? 6.977 16.586 -8.133 1.00 45.94 98 THR A CA 1
ATOM 764 C C . THR A 1 98 ? 5.836 15.626 -8.481 1.00 45.94 98 THR A C 1
ATOM 766 O O . THR A 1 98 ? 5.676 15.361 -9.662 1.00 45.94 98 THR A O 1
ATOM 769 N N . GLU A 1 99 ? 5.033 15.077 -7.575 1.00 49.31 99 GLU A N 1
ATOM 770 C CA . GLU A 1 99 ? 4.243 13.870 -7.915 1.00 49.31 99 GLU A CA 1
ATOM 771 C C . GLU A 1 99 ? 2.871 13.954 -7.227 1.00 49.31 99 GLU A C 1
ATOM 773 O O . GLU A 1 99 ? 2.811 13.984 -6.005 1.00 49.31 99 GLU A O 1
ATOM 778 N N . ASP A 1 100 ? 1.708 14.075 -7.863 1.00 56.41 100 ASP A N 1
ATOM 779 C CA . ASP A 1 100 ? 1.226 13.671 -9.181 1.00 56.41 100 ASP A CA 1
ATOM 780 C C . ASP A 1 100 ? 0.076 14.654 -9.510 1.00 56.41 100 ASP A C 1
ATOM 782 O O . ASP A 1 100 ? -0.876 14.769 -8.727 1.00 56.41 100 ASP A O 1
ATOM 786 N N . GLU A 1 101 ? 0.161 15.452 -10.580 1.00 54.44 101 GLU A N 1
ATOM 787 C CA . GLU A 1 101 ? -0.915 16.403 -10.933 1.00 54.44 101 GLU A CA 1
ATOM 788 C C . GLU A 1 101 ? -2.269 15.693 -11.075 1.00 54.44 101 GLU A C 1
ATOM 790 O O . GLU A 1 101 ? -3.305 16.288 -10.792 1.00 54.44 101 GLU A O 1
ATOM 795 N N . LEU A 1 102 ? -2.262 14.394 -11.402 1.00 55.94 102 LEU A N 1
ATOM 796 C CA . LEU A 1 102 ? -3.447 13.539 -11.429 1.00 55.94 102 LEU A CA 1
ATOM 797 C C . LEU A 1 102 ? -4.061 13.343 -10.040 1.00 55.94 102 LEU A C 1
ATOM 799 O O . LEU A 1 102 ? -5.282 13.362 -9.914 1.00 55.94 102 LEU A O 1
ATOM 803 N N . VAL A 1 103 ? -3.251 13.190 -8.990 1.00 60.78 103 VAL A N 1
ATOM 804 C CA . VAL A 1 103 ? -3.746 13.109 -7.607 1.00 60.78 103 VAL A CA 1
ATOM 805 C C . VAL A 1 103 ? -4.339 14.451 -7.188 1.00 60.78 103 VAL A C 1
ATOM 807 O O . VAL A 1 103 ? -5.438 14.489 -6.642 1.00 60.78 103 VAL A O 1
ATOM 810 N N . ARG A 1 104 ? -3.655 15.565 -7.479 1.00 58.75 104 ARG A N 1
ATOM 811 C CA . ARG A 1 104 ? -4.148 16.909 -7.127 1.00 58.75 104 ARG A CA 1
ATOM 812 C C . ARG A 1 104 ? -5.405 17.293 -7.909 1.00 58.75 104 ARG A C 1
ATOM 814 O O . ARG A 1 104 ? -6.330 17.834 -7.317 1.00 58.75 104 ARG A O 1
ATOM 821 N N . GLY A 1 105 ? -5.456 16.971 -9.200 1.00 56.72 105 GLY A N 1
ATOM 822 C CA . GLY A 1 105 ? -6.592 17.229 -10.085 1.00 56.72 105 GLY A CA 1
ATOM 823 C C . GLY A 1 105 ? -7.801 16.326 -9.835 1.00 56.72 105 GLY A C 1
ATOM 824 O O . GLY A 1 105 ? -8.898 16.674 -10.250 1.00 56.72 105 GLY A O 1
ATOM 825 N N . ARG A 1 106 ? -7.627 15.189 -9.146 1.00 58.91 106 ARG A N 1
ATOM 826 C CA . ARG A 1 106 ? -8.727 14.292 -8.738 1.00 58.91 106 ARG A CA 1
ATOM 827 C C . ARG A 1 106 ? -9.126 14.440 -7.271 1.00 58.91 106 ARG A C 1
ATOM 829 O O . ARG A 1 106 ? -10.225 14.051 -6.901 1.00 58.91 106 ARG A O 1
ATOM 836 N N . ASN A 1 107 ? -8.270 15.035 -6.440 1.00 61.69 107 ASN A N 1
ATOM 837 C CA . ASN A 1 107 ? -8.591 15.408 -5.060 1.00 61.69 107 ASN A CA 1
ATOM 838 C C . ASN A 1 107 ? -9.235 16.811 -4.967 1.00 61.69 107 ASN A C 1
ATOM 840 O O . ASN A 1 107 ? -9.184 17.457 -3.924 1.00 61.69 107 ASN A O 1
ATOM 844 N N . THR A 1 108 ? -9.822 17.311 -6.060 1.00 52.78 108 THR A N 1
ATOM 845 C CA . THR A 1 108 ? -10.415 18.657 -6.170 1.00 52.78 108 THR A CA 1
ATOM 846 C C . THR A 1 108 ? -11.714 18.836 -5.382 1.00 52.78 108 THR A C 1
ATOM 848 O O . THR A 1 108 ? -12.181 19.961 -5.244 1.00 52.78 108 THR A O 1
ATOM 851 N N . GLU A 1 109 ? -12.292 17.756 -4.851 1.00 51.78 109 GLU A N 1
ATOM 852 C CA . GLU A 1 109 ? -13.591 17.760 -4.153 1.00 51.78 109 GLU A CA 1
ATOM 853 C C . GLU A 1 109 ? -13.487 17.744 -2.615 1.00 51.78 109 GLU A C 1
ATOM 855 O O . GLU A 1 109 ? -14.495 17.590 -1.933 1.00 51.78 109 GLU A O 1
ATOM 860 N N . GLY A 1 110 ? -12.293 17.974 -2.058 1.00 54.66 110 GLY A N 1
ATOM 861 C CA . GLY A 1 110 ? -12.091 18.173 -0.619 1.00 54.66 110 GLY A CA 1
ATOM 862 C C . GLY A 1 110 ? -11.723 16.895 0.131 1.00 54.66 110 GLY A C 1
ATOM 863 O O . GLY A 1 110 ? -12.358 15.870 -0.063 1.00 54.66 110 GLY A O 1
ATOM 864 N N . ASP A 1 111 ? -10.668 16.974 0.952 1.00 73.75 111 ASP A N 1
ATOM 865 C CA . ASP A 1 111 ? -10.249 16.113 2.081 1.00 73.75 111 ASP A CA 1
ATOM 866 C C . ASP A 1 111 ? -10.424 14.575 2.018 1.00 73.75 111 ASP A C 1
ATOM 868 O O . ASP A 1 111 ? -10.200 13.890 3.021 1.00 73.75 111 ASP A O 1
ATOM 872 N N . ARG A 1 112 ? -10.767 13.991 0.864 1.00 87.00 112 ARG A N 1
ATOM 873 C CA . ARG A 1 112 ? -10.963 12.547 0.697 1.00 87.00 112 ARG A CA 1
ATOM 874 C C . ARG A 1 112 ? -9.642 11.807 0.703 1.00 87.00 112 ARG A C 1
ATOM 876 O O . ARG A 1 112 ? -9.586 10.709 1.230 1.00 87.00 112 ARG A O 1
ATOM 883 N N . LEU A 1 113 ? -8.568 12.383 0.169 1.00 89.12 113 LEU A N 1
ATOM 884 C CA . LEU A 1 113 ? -7.240 11.777 0.223 1.00 89.12 113 LEU A CA 1
ATOM 885 C C . LEU A 1 113 ? -6.377 12.410 1.316 1.00 89.12 113 LEU A C 1
ATOM 887 O O . LEU A 1 113 ? -6.067 13.600 1.263 1.00 89.12 113 LEU A O 1
ATOM 891 N N . ARG A 1 114 ? -5.866 11.576 2.224 1.00 89.94 114 ARG A N 1
ATOM 892 C CA . ARG A 1 114 ? -4.782 11.933 3.143 1.00 89.94 114 ARG A CA 1
ATOM 893 C C . ARG A 1 114 ? -3.557 11.063 2.877 1.00 89.94 114 ARG A C 1
ATOM 895 O O . ARG A 1 114 ? -3.608 9.838 2.988 1.00 89.94 114 ARG A O 1
ATOM 902 N N . LEU A 1 115 ? -2.442 11.713 2.557 1.00 88.12 115 LEU A N 1
ATOM 903 C CA . LEU A 1 115 ? -1.139 11.065 2.434 1.00 88.12 115 LEU A CA 1
ATOM 904 C C . LEU A 1 115 ? -0.490 10.973 3.817 1.00 88.12 115 LEU A C 1
ATOM 906 O O . LEU A 1 115 ? -0.353 11.980 4.509 1.00 88.12 115 LEU A O 1
ATOM 910 N N . VAL A 1 116 ? -0.108 9.764 4.220 1.00 89.56 116 VAL A N 1
ATOM 911 C CA . VAL A 1 116 ? 0.462 9.478 5.542 1.00 89.56 116 VAL A CA 1
ATOM 912 C C . VAL A 1 116 ? 1.897 8.995 5.366 1.00 89.56 116 VAL A C 1
ATOM 914 O O . VAL A 1 116 ? 2.146 8.056 4.612 1.00 89.56 116 VAL A O 1
ATOM 917 N N . GLU A 1 117 ? 2.862 9.615 6.044 1.00 89.88 117 GLU A N 1
ATOM 918 C CA . GLU A 1 117 ? 4.256 9.171 5.974 1.00 89.88 117 GLU A CA 1
ATOM 919 C C . GLU A 1 117 ? 4.421 7.805 6.655 1.00 89.88 117 GLU A C 1
ATOM 921 O O . GLU A 1 117 ? 4.119 7.646 7.833 1.00 89.88 117 GLU A O 1
ATOM 926 N N . ALA A 1 118 ? 4.921 6.814 5.915 1.00 89.94 118 ALA A N 1
ATOM 927 C CA . ALA A 1 118 ? 5.120 5.452 6.414 1.00 89.94 118 ALA A CA 1
ATOM 928 C C . ALA A 1 118 ? 6.462 4.855 5.968 1.00 89.94 118 ALA A C 1
ATOM 930 O O . ALA A 1 118 ? 6.674 3.647 6.023 1.00 89.94 118 ALA A O 1
ATOM 931 N N . HIS A 1 119 ? 7.404 5.670 5.488 1.00 84.44 119 HIS A N 1
ATOM 932 C CA . HIS A 1 119 ? 8.589 5.135 4.823 1.00 84.44 119 HIS A CA 1
ATOM 933 C C . HIS A 1 119 ? 9.603 4.493 5.779 1.00 84.44 119 HIS A C 1
ATOM 935 O O . HIS A 1 119 ? 10.454 3.731 5.314 1.00 84.44 119 HIS A O 1
ATOM 941 N N . LEU A 1 120 ? 9.538 4.797 7.086 1.00 82.62 120 LEU A N 1
ATOM 942 C CA . LEU A 1 120 ? 10.423 4.267 8.139 1.00 82.62 120 LEU A CA 1
ATOM 943 C C . LEU A 1 120 ? 11.912 4.271 7.741 1.00 82.62 120 LEU A C 1
ATOM 945 O O . LEU A 1 120 ? 12.599 3.254 7.766 1.00 82.62 120 LEU A O 1
ATOM 949 N N . GLY A 1 121 ? 12.416 5.416 7.274 1.00 70.69 121 GLY A N 1
ATOM 950 C CA . GLY A 1 121 ? 13.799 5.531 6.806 1.00 70.69 121 GLY A CA 1
ATOM 951 C C . GLY A 1 121 ? 14.028 5.207 5.321 1.00 70.69 121 GLY A C 1
ATOM 952 O O . GLY A 1 121 ? 15.132 5.473 4.837 1.00 70.69 121 GLY A O 1
ATOM 953 N N . GLY A 1 122 ? 13.014 4.763 4.569 1.00 65.94 122 GLY A N 1
ATOM 954 C CA . GLY A 1 122 ? 13.015 4.627 3.102 1.00 65.94 122 GLY A CA 1
ATOM 955 C C . GLY A 1 122 ? 12.847 3.202 2.573 1.00 65.94 122 GLY A C 1
ATOM 956 O O . GLY A 1 122 ? 12.710 2.243 3.333 1.00 65.94 122 GLY A O 1
ATOM 957 N N . TYR A 1 123 ? 12.856 3.052 1.245 1.00 57.47 123 TYR A N 1
ATOM 958 C CA . TYR A 1 123 ? 12.634 1.764 0.577 1.00 57.47 123 TYR A CA 1
ATOM 959 C C . TYR A 1 123 ? 13.651 0.698 1.001 1.00 57.47 123 TYR A C 1
ATOM 961 O O . TYR A 1 123 ? 14.862 0.935 0.968 1.00 57.47 123 TYR A O 1
ATOM 969 N N . GLY A 1 124 ? 13.146 -0.468 1.412 1.00 57.44 124 GLY A N 1
ATOM 970 C CA . GLY A 1 124 ? 13.957 -1.613 1.822 1.00 57.44 124 GLY A CA 1
ATOM 971 C C . GLY A 1 124 ? 14.861 -1.378 3.034 1.00 57.44 124 GLY A C 1
ATOM 972 O O . GLY A 1 124 ? 15.771 -2.163 3.231 1.00 57.44 124 GLY A O 1
ATOM 973 N N . LYS A 1 125 ? 14.693 -0.315 3.831 1.00 69.19 125 LYS A N 1
ATOM 974 C CA . LYS A 1 125 ? 15.509 -0.100 5.037 1.00 69.19 125 LYS A CA 1
ATOM 975 C C . LYS A 1 125 ? 15.022 -0.964 6.200 1.00 69.19 125 LYS A C 1
ATOM 977 O O . LYS A 1 125 ? 13.822 -1.129 6.386 1.00 69.19 125 LYS A O 1
ATOM 982 N N . LYS A 1 126 ? 15.975 -1.476 6.984 1.00 75.81 126 LYS A N 1
ATOM 983 C CA . LYS A 1 126 ? 15.706 -2.261 8.191 1.00 75.81 126 LYS A CA 1
ATOM 984 C C . LYS A 1 126 ? 15.138 -1.375 9.298 1.00 75.81 126 LYS A C 1
ATOM 986 O O . LYS A 1 126 ? 15.733 -0.345 9.606 1.00 75.81 126 LYS A O 1
ATOM 991 N N . SER A 1 127 ? 14.049 -1.820 9.919 1.00 85.69 127 SER A N 1
ATOM 992 C CA . SER A 1 127 ? 13.515 -1.275 11.172 1.00 85.69 127 SER A CA 1
ATOM 993 C C . SER A 1 127 ? 13.184 -2.446 12.105 1.00 85.69 127 SER A C 1
ATOM 995 O O . SER A 1 127 ? 12.293 -3.236 11.785 1.00 85.69 127 SER A O 1
ATOM 997 N N . PRO A 1 128 ? 13.898 -2.600 13.235 1.00 90.31 128 PRO A N 1
ATOM 998 C CA . PRO A 1 128 ? 13.588 -3.628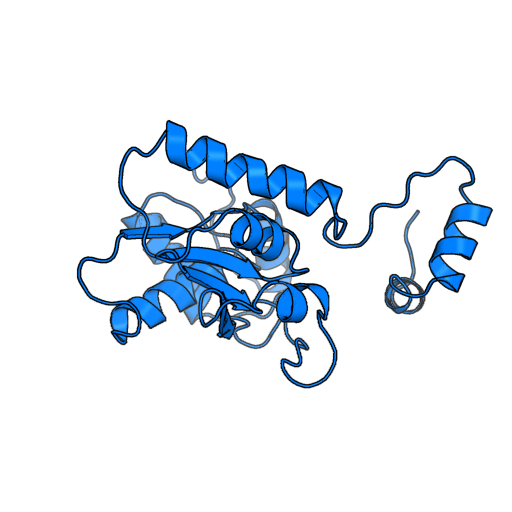 14.230 1.00 90.31 128 PRO A CA 1
ATOM 999 C C . PRO A 1 128 ? 12.152 -3.536 14.766 1.00 90.31 128 PRO A C 1
ATOM 1001 O O . PRO A 1 128 ? 11.528 -4.554 15.058 1.00 90.31 128 PRO A O 1
ATOM 1004 N N . GLU A 1 129 ? 11.608 -2.324 14.865 1.00 92.88 129 GLU A N 1
ATOM 1005 C CA . GLU A 1 129 ? 10.241 -2.059 15.313 1.00 92.88 129 GLU A CA 1
ATOM 1006 C C . GLU A 1 129 ? 9.221 -2.589 14.305 1.00 92.88 129 GLU A C 1
ATOM 1008 O O . GLU A 1 129 ? 8.244 -3.226 14.701 1.00 92.88 129 GLU A O 1
ATOM 1013 N N . LEU A 1 130 ? 9.477 -2.384 13.008 1.00 94.31 130 LEU A N 1
ATOM 1014 C CA . LEU A 1 130 ? 8.658 -2.940 11.937 1.00 94.31 130 LEU A CA 1
ATOM 1015 C C . LEU A 1 130 ? 8.698 -4.471 11.944 1.00 94.31 130 LEU A C 1
ATOM 1017 O O . LEU A 1 130 ? 7.653 -5.104 11.850 1.00 94.31 130 LEU A O 1
ATOM 1021 N N . GLU A 1 131 ? 9.878 -5.078 12.087 1.00 95.25 131 GLU A N 1
ATOM 1022 C CA . GLU A 1 131 ? 10.002 -6.541 12.151 1.00 95.25 131 GLU A CA 1
ATOM 1023 C C . GLU A 1 131 ? 9.229 -7.113 13.342 1.00 95.25 131 GLU A C 1
ATOM 1025 O O . GLU A 1 131 ? 8.461 -8.064 13.189 1.00 95.25 131 GLU A O 1
ATOM 1030 N N . LYS A 1 132 ? 9.371 -6.494 14.520 1.00 96.12 132 LYS A N 1
ATOM 1031 C CA . LYS A 1 132 ? 8.615 -6.8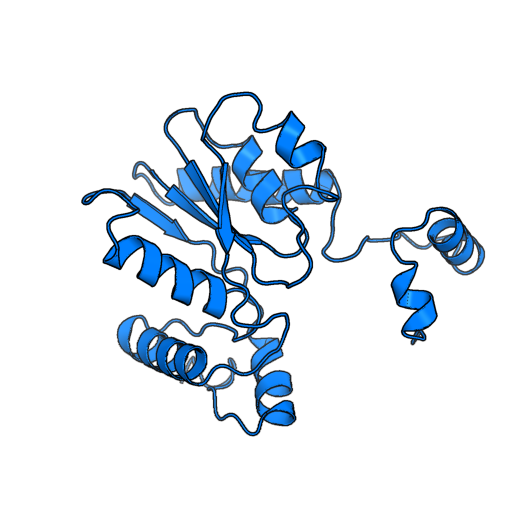78 15.715 1.00 96.12 132 LYS A CA 1
ATOM 1032 C C . LYS A 1 132 ? 7.110 -6.745 15.490 1.00 96.12 132 LYS A C 1
ATOM 1034 O O . LYS A 1 132 ? 6.371 -7.646 15.876 1.00 96.12 132 LYS A O 1
ATOM 1039 N N . PHE A 1 133 ? 6.670 -5.658 14.854 1.00 97.06 133 PHE A N 1
ATOM 1040 C CA . PHE A 1 133 ? 5.267 -5.448 14.515 1.00 97.06 133 PHE A CA 1
ATOM 1041 C C . PHE A 1 133 ? 4.736 -6.516 13.558 1.00 97.06 133 PHE A C 1
ATOM 1043 O O . PHE A 1 133 ? 3.669 -7.061 13.811 1.00 97.06 133 PHE A O 1
ATOM 1050 N N . ILE A 1 134 ? 5.473 -6.853 12.496 1.00 96.50 134 ILE A N 1
ATOM 1051 C CA . ILE A 1 134 ? 5.068 -7.890 11.534 1.00 96.50 134 ILE A CA 1
ATOM 1052 C C . ILE A 1 134 ? 4.903 -9.237 12.244 1.00 96.50 134 ILE A C 1
ATOM 1054 O O . ILE A 1 134 ? 3.915 -9.932 12.021 1.00 96.50 134 ILE A O 1
ATOM 1058 N N . LEU A 1 135 ? 5.829 -9.589 13.141 1.00 96.50 135 LEU A N 1
ATOM 1059 C CA . LEU A 1 135 ? 5.746 -10.826 13.921 1.00 96.50 135 LEU A CA 1
ATOM 1060 C C . LEU A 1 135 ? 4.553 -10.833 14.888 1.00 96.50 135 LEU A C 1
ATOM 1062 O O . LEU A 1 135 ? 3.865 -11.848 14.988 1.00 96.50 135 LEU A O 1
ATOM 1066 N N . SER A 1 136 ? 4.277 -9.722 15.583 1.00 97.25 136 SER A N 1
ATOM 1067 C CA . SER A 1 136 ? 3.080 -9.624 16.430 1.00 97.25 136 SER A CA 1
ATOM 1068 C C . SER A 1 136 ? 1.797 -9.660 15.606 1.00 97.25 136 SER A C 1
ATOM 1070 O O . SER A 1 136 ? 0.873 -10.380 15.954 1.00 97.25 136 SER A O 1
ATOM 1072 N N . PHE A 1 137 ? 1.763 -8.964 14.469 1.00 97.31 137 PHE A N 1
ATOM 1073 C CA . PHE A 1 137 ? 0.602 -8.922 13.590 1.00 97.31 137 PHE A CA 1
ATOM 1074 C C . PHE A 1 137 ? 0.279 -10.312 13.034 1.00 97.31 137 PHE A C 1
ATOM 1076 O O . PHE A 1 137 ? -0.870 -10.743 13.073 1.00 97.31 137 PHE A O 1
ATOM 1083 N N . LEU A 1 138 ? 1.296 -11.064 12.604 1.00 96.00 138 LEU A N 1
ATOM 1084 C CA . LEU A 1 138 ? 1.121 -12.453 12.188 1.00 96.00 138 LEU A CA 1
ATOM 1085 C C . LEU A 1 138 ? 0.580 -13.324 13.325 1.00 96.00 138 LEU A C 1
ATOM 1087 O O . LEU A 1 138 ? -0.293 -14.158 13.098 1.00 96.00 138 LEU A O 1
ATOM 1091 N N . LYS A 1 139 ? 1.089 -13.152 14.547 1.00 95.81 139 LYS A N 1
ATOM 1092 C CA . LYS A 1 139 ? 0.625 -13.917 15.708 1.00 95.81 139 LYS A CA 1
ATOM 1093 C C . LYS A 1 139 ? -0.850 -13.639 16.017 1.00 95.81 139 LYS A C 1
ATOM 1095 O O . LYS A 1 139 ? -1.592 -14.587 16.271 1.00 95.81 139 LYS A O 1
ATOM 1100 N N . ASP A 1 140 ? -1.244 -12.371 15.986 1.00 96.69 140 ASP A N 1
ATOM 1101 C CA . ASP A 1 140 ? -2.561 -11.916 16.431 1.00 96.69 140 ASP A CA 1
ATOM 1102 C C . ASP A 1 140 ? -3.634 -12.116 15.349 1.00 96.69 140 ASP A C 1
ATOM 1104 O O . ASP A 1 140 ? -4.730 -12.585 15.646 1.00 96.69 140 ASP A O 1
ATOM 1108 N N . PHE A 1 141 ? -3.306 -11.823 14.086 1.00 95.75 141 PHE A N 1
ATOM 1109 C CA . PHE A 1 141 ? -4.259 -11.831 12.969 1.00 95.75 141 PHE A CA 1
ATOM 1110 C C . PHE A 1 141 ? -4.098 -13.012 12.014 1.00 95.75 141 PHE A C 1
ATOM 1112 O O . PHE A 1 141 ? -4.940 -13.197 11.142 1.00 95.75 141 PHE A O 1
ATOM 1119 N N . ARG A 1 142 ? -3.026 -13.808 12.142 1.00 94.50 142 ARG A N 1
ATOM 1120 C CA . ARG A 1 142 ? -2.695 -14.910 11.213 1.00 94.50 142 ARG A CA 1
ATOM 1121 C C . ARG A 1 142 ? -2.539 -14.460 9.757 1.00 94.50 142 ARG A C 1
ATOM 1123 O O . ARG A 1 142 ? -2.731 -15.241 8.833 1.00 94.50 142 ARG A O 1
ATOM 1130 N N . ILE A 1 143 ? -2.137 -13.206 9.562 1.00 95.19 143 ILE A N 1
ATOM 1131 C CA . ILE A 1 143 ? -1.864 -12.606 8.256 1.00 95.19 143 ILE A CA 1
ATOM 1132 C C . ILE A 1 143 ? -0.391 -12.198 8.226 1.00 95.19 143 ILE A C 1
ATOM 1134 O O . ILE A 1 143 ? 0.071 -11.433 9.073 1.00 95.19 143 ILE A O 1
ATOM 1138 N N . LEU A 1 144 ? 0.361 -12.716 7.255 1.00 95.88 144 LEU A N 1
ATOM 1139 C CA . LEU A 1 144 ? 1.761 -12.343 7.051 1.00 95.88 144 LEU A CA 1
ATOM 1140 C C . LEU A 1 144 ? 1.840 -11.047 6.245 1.00 95.88 144 LEU A C 1
ATOM 1142 O O . LEU A 1 144 ? 1.162 -10.927 5.235 1.00 95.88 144 LEU A O 1
ATOM 1146 N N . LEU A 1 145 ? 2.708 -10.120 6.657 1.00 96.19 145 LEU A N 1
ATOM 1147 C CA . LEU A 1 145 ? 2.943 -8.848 5.968 1.00 96.19 145 LEU A CA 1
ATOM 1148 C C . LEU A 1 145 ? 4.365 -8.793 5.397 1.00 96.19 145 LEU A C 1
ATOM 1150 O O . LEU A 1 145 ? 5.309 -9.283 6.021 1.00 96.19 145 LEU A O 1
ATOM 1154 N N . ASP A 1 146 ? 4.544 -8.144 4.244 1.00 94.81 146 ASP A N 1
ATOM 1155 C CA . ASP A 1 146 ? 5.879 -7.884 3.702 1.00 94.81 146 ASP A CA 1
ATOM 1156 C C . ASP A 1 146 ? 6.559 -6.691 4.417 1.00 94.81 146 ASP A C 1
ATOM 1158 O O . ASP A 1 146 ? 5.899 -5.743 4.843 1.00 94.81 146 ASP A O 1
ATOM 1162 N N . PRO A 1 147 ? 7.895 -6.676 4.546 1.00 93.19 147 PRO A N 1
ATOM 1163 C CA . PRO A 1 147 ? 8.609 -5.588 5.220 1.00 93.19 147 PRO A CA 1
ATOM 1164 C C . PRO A 1 147 ? 8.816 -4.349 4.337 1.00 93.19 147 PRO A C 1
ATOM 1166 O O . PRO A 1 147 ? 9.396 -3.355 4.783 1.00 93.19 147 PRO A O 1
ATOM 1169 N N . VAL A 1 148 ? 8.401 -4.397 3.068 1.00 90.69 148 VAL A N 1
ATOM 1170 C CA . VAL A 1 148 ? 8.726 -3.362 2.085 1.00 90.69 148 VAL A CA 1
ATOM 1171 C C . VAL A 1 148 ? 7.564 -2.388 1.884 1.00 90.69 148 VAL A C 1
ATOM 1173 O O . VAL A 1 148 ? 7.812 -1.178 1.921 1.00 90.69 148 VAL A O 1
ATOM 1176 N N . TYR A 1 149 ? 6.331 -2.885 1.727 1.00 92.38 149 TYR A N 1
ATOM 1177 C CA . TYR A 1 149 ? 5.141 -2.072 1.447 1.00 92.38 149 TYR A CA 1
ATOM 1178 C C . TYR A 1 149 ? 4.043 -2.229 2.512 1.00 92.38 149 TYR A C 1
ATOM 1180 O O . TYR A 1 149 ? 3.839 -1.347 3.347 1.00 92.38 149 TYR A O 1
ATOM 1188 N N . THR A 1 150 ? 3.332 -3.349 2.487 1.00 94.38 150 THR A N 1
ATOM 1189 C CA . THR A 1 150 ? 2.122 -3.634 3.260 1.00 94.38 150 THR A CA 1
ATOM 1190 C C . THR A 1 150 ? 2.400 -3.613 4.761 1.00 94.38 150 THR A C 1
ATOM 1192 O O . THR A 1 150 ? 1.641 -3.008 5.515 1.00 94.38 150 THR A O 1
ATOM 1195 N N . GLY A 1 151 ? 3.535 -4.160 5.211 1.00 95.62 151 GLY A N 1
ATOM 1196 C CA . GLY A 1 151 ? 3.932 -4.104 6.622 1.00 95.62 151 GLY A CA 1
ATOM 1197 C C . GLY A 1 151 ? 4.092 -2.679 7.142 1.00 95.62 151 GLY A C 1
ATOM 1198 O O . GLY A 1 151 ? 3.644 -2.371 8.243 1.00 95.62 151 GLY A O 1
ATOM 1199 N N . LYS A 1 152 ? 4.667 -1.780 6.336 1.00 95.00 152 LYS A N 1
ATOM 1200 C CA . LYS A 1 152 ? 4.836 -0.368 6.708 1.00 95.00 152 LYS A CA 1
ATOM 1201 C C . LYS A 1 152 ? 3.508 0.380 6.759 1.00 95.00 152 LYS A C 1
ATOM 1203 O O . LYS A 1 152 ? 3.292 1.177 7.669 1.00 95.00 152 LYS A O 1
ATOM 1208 N N . MET A 1 153 ? 2.621 0.099 5.803 1.00 96.56 153 MET A N 1
ATOM 1209 C CA . MET A 1 153 ? 1.262 0.635 5.798 1.00 96.56 153 MET A CA 1
ATOM 1210 C C . MET A 1 153 ? 0.521 0.232 7.076 1.00 96.56 153 MET A C 1
ATOM 1212 O O . MET A 1 153 ? 0.040 1.106 7.786 1.00 96.56 153 MET A O 1
ATOM 1216 N N . PHE A 1 154 ? 0.475 -1.061 7.411 1.00 98.06 154 PHE A N 1
ATOM 1217 C CA . PHE A 1 154 ? -0.196 -1.523 8.630 1.00 98.06 154 PHE A CA 1
ATOM 1218 C C . PHE A 1 154 ? 0.469 -0.990 9.902 1.00 98.06 154 PHE A C 1
ATOM 1220 O O . PHE A 1 154 ? -0.234 -0.588 10.827 1.00 98.06 154 PHE A O 1
ATOM 1227 N N . PHE A 1 155 ? 1.803 -0.921 9.944 1.00 96.94 155 PHE A N 1
ATOM 1228 C CA . PHE A 1 155 ? 2.530 -0.349 11.078 1.00 96.94 155 PHE A CA 1
ATOM 1229 C C . PHE A 1 155 ? 2.066 1.081 11.373 1.00 96.94 155 PHE A C 1
ATOM 1231 O O . PHE A 1 155 ? 1.726 1.411 12.513 1.00 96.94 155 PHE A O 1
ATOM 1238 N N . GLN A 1 156 ? 2.001 1.916 10.332 1.00 96.56 156 GLN A N 1
ATOM 1239 C CA . GLN A 1 156 ? 1.572 3.300 10.474 1.00 96.56 156 GLN A CA 1
ATOM 1240 C C . GLN A 1 156 ? 0.056 3.423 10.666 1.00 96.56 156 GLN A C 1
ATOM 1242 O O . GLN A 1 156 ? -0.368 4.241 11.472 1.00 96.56 156 GLN A O 1
ATOM 1247 N N . LEU A 1 157 ? -0.767 2.590 10.024 1.00 98.06 157 LEU A N 1
ATOM 1248 C CA . LEU A 1 157 ? -2.219 2.561 10.234 1.00 98.06 157 LEU A CA 1
ATOM 1249 C C . LEU A 1 157 ? -2.565 2.310 11.706 1.00 98.06 157 LEU A C 1
ATOM 1251 O O . LEU A 1 157 ? -3.357 3.040 12.293 1.00 98.06 157 LEU A O 1
ATOM 1255 N N . PHE A 1 158 ? -1.919 1.329 12.336 1.00 97.56 158 PHE A N 1
ATOM 1256 C CA . PHE A 1 158 ? -2.108 1.072 13.764 1.00 97.56 158 PHE A CA 1
ATOM 1257 C C . PHE A 1 158 ? -1.616 2.237 14.634 1.00 97.56 158 PHE A C 1
ATOM 1259 O O . PHE A 1 158 ? -2.150 2.457 15.718 1.00 97.56 158 PHE A O 1
ATOM 1266 N N . SER A 1 159 ? -0.615 2.994 14.177 1.00 96.19 159 SER A N 1
ATOM 1267 C CA . SER A 1 159 ? -0.199 4.240 14.829 1.00 96.19 159 SER A CA 1
ATOM 1268 C C . SER A 1 159 ? -1.286 5.316 14.732 1.00 96.19 159 SER A C 1
ATOM 1270 O O . SER A 1 159 ? -1.649 5.899 15.748 1.00 96.19 159 SER A O 1
ATOM 1272 N N . GLU A 1 160 ? -1.871 5.521 13.547 1.00 96.88 160 GLU A N 1
ATOM 1273 C CA . GLU A 1 160 ? -2.975 6.468 13.332 1.00 96.88 160 GLU A CA 1
ATOM 1274 C C . GLU A 1 160 ? -4.188 6.150 14.216 1.00 96.88 160 GLU A C 1
ATOM 1276 O O . GLU A 1 160 ? -4.751 7.057 14.828 1.00 96.88 160 GLU A O 1
ATOM 1281 N N . ILE A 1 161 ? -4.547 4.867 14.333 1.00 97.38 161 ILE A N 1
ATOM 1282 C CA . ILE A 1 161 ? -5.638 4.410 15.205 1.00 97.38 161 ILE A CA 1
ATOM 1283 C C . ILE A 1 161 ? -5.314 4.716 16.672 1.00 97.38 161 ILE A C 1
ATOM 1285 O O . ILE A 1 161 ? -6.111 5.348 17.359 1.00 97.38 161 ILE A O 1
ATOM 1289 N N . ARG A 1 162 ? -4.130 4.317 17.159 1.00 96.69 162 ARG A N 1
ATOM 1290 C CA . ARG A 1 162 ? -3.730 4.541 18.563 1.00 96.69 162 ARG A CA 1
ATOM 1291 C C . ARG A 1 162 ? -3.657 6.017 18.941 1.00 96.69 162 ARG A C 1
ATOM 1293 O O . ARG A 1 162 ? -3.915 6.355 20.089 1.00 96.69 162 ARG A O 1
ATOM 1300 N N . ASN A 1 163 ? -3.297 6.873 17.991 1.00 96.56 163 ASN A N 1
ATOM 1301 C CA . ASN A 1 163 ? -3.187 8.311 18.212 1.00 96.56 163 ASN A CA 1
ATOM 1302 C C . ASN A 1 163 ? -4.541 9.037 18.108 1.00 96.56 163 ASN A C 1
ATOM 1304 O O . ASN A 1 163 ? -4.578 10.251 18.279 1.00 96.56 163 ASN A O 1
ATOM 1308 N N . GLY A 1 164 ? -5.640 8.327 17.819 1.00 96.12 164 GLY A N 1
ATOM 1309 C CA . GLY A 1 164 ? -6.970 8.925 17.675 1.00 96.12 164 GLY A CA 1
ATOM 1310 C C . GLY A 1 164 ? -7.147 9.746 16.394 1.00 96.12 164 GLY A C 1
ATOM 1311 O O . GLY A 1 164 ? -8.077 10.540 16.296 1.00 96.12 164 GLY A O 1
ATOM 1312 N N . ASN A 1 165 ? -6.273 9.561 15.398 1.00 95.38 165 ASN A N 1
ATOM 1313 C CA . ASN A 1 165 ? -6.367 10.258 14.110 1.00 95.38 165 ASN A CA 1
ATOM 1314 C C . ASN A 1 165 ? -7.457 9.672 13.196 1.00 95.38 165 ASN A C 1
ATOM 1316 O O . ASN A 1 165 ? -7.788 10.261 12.165 1.00 95.38 165 ASN A O 1
ATOM 1320 N N . ILE A 1 166 ? -7.982 8.499 13.553 1.00 95.81 166 ILE A N 1
ATOM 1321 C CA . ILE A 1 166 ? -9.166 7.885 12.956 1.00 95.81 166 ILE A CA 1
ATOM 1322 C C . ILE A 1 166 ? -10.236 7.836 14.058 1.00 95.81 166 ILE A C 1
ATOM 1324 O O . ILE A 1 166 ? -9.941 7.290 15.124 1.00 95.81 166 ILE A O 1
ATOM 1328 N N . PRO A 1 167 ? -11.440 8.402 13.843 1.00 95.69 167 PRO A N 1
ATOM 1329 C CA . PRO A 1 167 ? -12.494 8.423 14.853 1.00 95.69 167 PRO A CA 1
ATOM 1330 C C . PRO A 1 167 ? -12.882 7.022 15.334 1.00 95.69 167 PRO A C 1
ATOM 1332 O O . PRO A 1 167 ? -12.978 6.084 14.538 1.00 95.69 167 PRO A O 1
ATOM 1335 N N . GLU A 1 168 ? -13.149 6.889 16.631 1.00 96.62 168 GLU A N 1
ATOM 1336 C CA . GLU A 1 168 ? -13.676 5.652 17.208 1.00 96.62 168 GLU A CA 1
ATOM 1337 C C . GLU A 1 168 ? -15.005 5.259 16.540 1.00 96.62 168 GLU A C 1
ATOM 1339 O O . GLU A 1 168 ? -15.819 6.114 16.193 1.00 96.62 168 GLU A O 1
ATOM 1344 N N . GLY A 1 169 ? -15.205 3.957 16.323 1.00 96.56 169 GLY A N 1
ATOM 1345 C CA . GLY A 1 169 ? -16.374 3.424 15.617 1.00 96.56 169 GLY A CA 1
ATOM 1346 C C . GLY A 1 169 ? -16.274 3.448 14.087 1.00 96.56 169 GLY A C 1
ATOM 1347 O O . GLY A 1 169 ? -17.160 2.905 13.434 1.00 96.56 169 GLY A O 1
ATOM 1348 N N . SER A 1 170 ? -15.204 4.012 13.512 1.00 97.44 170 SER A N 1
ATOM 1349 C CA . SER A 1 170 ? -14.989 3.988 12.058 1.00 97.44 170 SER A CA 1
ATOM 1350 C C . SER A 1 170 ? -14.738 2.571 11.541 1.00 97.44 170 SER A C 1
ATOM 1352 O O . SER A 1 170 ? -13.959 1.811 12.123 1.00 97.44 170 SER A O 1
ATOM 1354 N N . THR A 1 171 ? -15.309 2.248 10.383 1.00 97.69 171 THR A N 1
ATOM 1355 C CA . THR A 1 171 ? -15.003 1.019 9.645 1.00 97.69 171 THR A CA 1
ATOM 1356 C C . THR A 1 171 ? -13.860 1.266 8.663 1.00 97.69 171 THR A C 1
ATOM 1358 O O . THR A 1 171 ? -13.932 2.147 7.803 1.00 97.69 171 THR A O 1
ATOM 1361 N N . ILE A 1 172 ? -12.794 0.471 8.781 1.00 98.00 172 ILE A N 1
ATOM 1362 C CA . ILE A 1 172 ? -11.580 0.596 7.967 1.00 98.00 172 ILE A CA 1
ATOM 1363 C C . ILE A 1 172 ? -11.463 -0.609 7.037 1.00 98.00 172 ILE A C 1
ATOM 1365 O O . ILE A 1 172 ? -11.434 -1.748 7.502 1.00 98.00 172 ILE A O 1
ATOM 1369 N N . LEU A 1 173 ? -11.291 -0.358 5.739 1.00 97.94 173 LEU A N 1
ATOM 1370 C CA . LEU A 1 173 ? -10.840 -1.363 4.787 1.00 97.94 173 LEU A CA 1
ATOM 1371 C C . LEU A 1 173 ? -9.376 -1.123 4.416 1.00 97.94 173 LEU A C 1
ATOM 1373 O O . LEU A 1 173 ? -9.035 -0.128 3.778 1.00 97.94 173 LEU A O 1
ATOM 1377 N N . ALA A 1 174 ? -8.500 -2.047 4.806 1.00 97.75 174 ALA A N 1
ATOM 1378 C CA . ALA A 1 174 ? -7.073 -1.987 4.504 1.00 97.75 174 ALA A CA 1
ATOM 1379 C C . ALA A 1 174 ? -6.690 -3.003 3.423 1.00 97.75 174 ALA A C 1
ATOM 1381 O O . ALA A 1 174 ? -6.823 -4.211 3.611 1.00 97.75 174 ALA A O 1
ATOM 1382 N N . VAL A 1 175 ? -6.176 -2.510 2.296 1.00 96.88 175 VAL A N 1
ATOM 1383 C CA . VAL A 1 175 ? -5.789 -3.337 1.151 1.00 96.88 175 VAL A CA 1
ATOM 1384 C C . VAL A 1 175 ? -4.439 -3.996 1.417 1.00 96.88 175 VAL A C 1
ATOM 1386 O O . VAL A 1 175 ? -3.392 -3.344 1.421 1.00 96.88 175 VAL A O 1
ATOM 1389 N N . HIS A 1 176 ? -4.454 -5.316 1.587 1.00 96.12 176 HIS A N 1
ATOM 1390 C CA . HIS A 1 176 ? -3.247 -6.130 1.627 1.00 96.12 176 HIS A CA 1
ATOM 1391 C C . HIS A 1 176 ? -2.788 -6.475 0.199 1.00 96.12 176 HIS A C 1
ATOM 1393 O O . HIS A 1 176 ? -3.190 -7.489 -0.369 1.00 96.12 176 HIS A O 1
ATOM 1399 N N . SER A 1 177 ? -1.909 -5.661 -0.389 1.00 92.50 177 SER A N 1
ATOM 1400 C CA . SER A 1 177 ? -1.500 -5.792 -1.800 1.00 92.50 177 SER A CA 1
ATOM 1401 C C . SER A 1 177 ? -0.440 -6.870 -2.083 1.00 92.50 177 SER A C 1
ATOM 1403 O O . SER A 1 177 ? 0.018 -7.009 -3.218 1.00 92.50 177 SER A O 1
ATOM 1405 N N . GLY A 1 178 ? -0.046 -7.657 -1.077 1.00 93.19 178 GLY A N 1
ATOM 1406 C CA . GLY A 1 178 ? 0.898 -8.765 -1.231 1.00 93.19 178 GLY A CA 1
ATOM 1407 C C . GLY A 1 178 ? 2.345 -8.350 -0.964 1.00 93.19 178 GLY A C 1
ATOM 1408 O O . GLY A 1 178 ? 2.632 -7.704 0.041 1.00 93.19 178 GLY A O 1
ATOM 1409 N N . GLY A 1 179 ? 3.268 -8.779 -1.832 1.00 92.69 179 GLY A N 1
ATOM 1410 C CA . GLY A 1 179 ? 4.708 -8.497 -1.706 1.00 92.69 179 GLY A CA 1
ATOM 1411 C C . GLY A 1 179 ? 5.496 -9.507 -0.865 1.00 92.69 179 GLY A C 1
ATOM 1412 O O . GLY A 1 179 ? 6.698 -9.335 -0.663 1.00 92.69 179 GLY A O 1
ATOM 1413 N N . LEU A 1 180 ? 4.859 -10.586 -0.401 1.00 95.06 180 LEU A N 1
ATOM 1414 C CA . LEU A 1 180 ? 5.458 -11.551 0.529 1.00 95.06 180 LEU A CA 1
ATOM 1415 C C . LEU A 1 180 ? 6.700 -12.265 -0.030 1.00 95.06 180 LEU A C 1
ATOM 1417 O O . LEU A 1 180 ? 7.592 -12.650 0.723 1.00 95.06 180 LEU A O 1
ATOM 1421 N N . GLN A 1 181 ? 6.812 -12.394 -1.352 1.00 91.88 181 GLN A N 1
ATOM 1422 C CA . GLN A 1 181 ? 8.015 -12.898 -2.015 1.00 91.88 181 GLN A CA 1
ATOM 1423 C C . GLN A 1 181 ? 9.257 -12.033 -1.734 1.00 91.88 181 GLN A C 1
ATOM 1425 O O . GLN A 1 181 ? 10.381 -12.523 -1.786 1.00 91.88 181 GLN A O 1
ATOM 1430 N N . GLY A 1 182 ? 9.070 -10.755 -1.389 1.00 90.69 182 GLY A N 1
ATOM 1431 C CA . GLY A 1 182 ? 10.149 -9.847 -1.007 1.00 90.69 182 GLY A CA 1
ATOM 1432 C C . GLY A 1 182 ? 10.791 -10.173 0.345 1.00 90.69 182 GLY A C 1
ATOM 1433 O O . GLY A 1 182 ? 11.890 -9.687 0.618 1.00 90.69 182 GLY A O 1
ATOM 1434 N N . ILE A 1 183 ? 10.153 -11.007 1.178 1.00 93.94 183 ILE A N 1
ATOM 1435 C CA . ILE A 1 183 ? 10.661 -11.370 2.509 1.00 93.94 183 ILE A CA 1
ATOM 1436 C C . ILE A 1 183 ? 11.994 -12.113 2.407 1.00 93.94 183 ILE A C 1
ATOM 1438 O O . ILE A 1 183 ? 12.914 -11.815 3.164 1.00 93.94 183 ILE A O 1
ATOM 1442 N N . GLU A 1 184 ? 12.138 -13.027 1.447 1.00 93.88 184 GLU A N 1
ATOM 1443 C CA . GLU A 1 184 ? 13.373 -13.797 1.263 1.00 93.88 184 GLU A CA 1
ATOM 1444 C C . GLU A 1 184 ? 14.566 -12.875 0.974 1.00 93.88 184 GLU A C 1
ATOM 1446 O O . GLU A 1 184 ? 15.588 -12.924 1.663 1.00 93.88 184 GLU A O 1
ATOM 1451 N N . GLY A 1 185 ? 14.405 -11.955 0.019 1.00 92.50 185 GLY A N 1
ATOM 1452 C CA . GLY A 1 185 ? 15.433 -10.968 -0.309 1.00 92.50 185 GLY A CA 1
ATOM 1453 C C . GLY A 1 185 ? 15.731 -10.010 0.847 1.00 92.50 185 GLY A C 1
ATOM 1454 O O . GLY A 1 185 ? 16.887 -9.637 1.060 1.00 92.50 185 GLY A O 1
ATOM 1455 N N . TYR A 1 186 ? 14.710 -9.632 1.620 1.00 92.44 186 TYR A N 1
ATOM 1456 C CA . TYR A 1 186 ? 14.875 -8.802 2.811 1.00 92.44 186 TYR A CA 1
ATOM 1457 C C . TYR A 1 186 ? 15.679 -9.531 3.899 1.00 92.44 186 TYR A C 1
ATOM 1459 O O . TYR A 1 186 ? 16.672 -8.989 4.389 1.00 92.44 186 TYR A O 1
ATOM 1467 N N . ASN A 1 187 ? 15.312 -10.774 4.222 1.00 94.25 187 ASN A N 1
ATOM 1468 C CA . ASN A 1 187 ? 16.018 -11.614 5.191 1.00 94.25 187 ASN A CA 1
ATOM 1469 C C . ASN A 1 187 ? 17.479 -11.821 4.785 1.00 94.25 187 ASN A C 1
ATOM 1471 O O . ASN A 1 187 ? 18.374 -11.577 5.593 1.00 94.25 187 ASN A O 1
ATOM 1475 N N . TYR A 1 188 ? 17.726 -12.179 3.520 1.00 93.94 188 TYR A N 1
ATOM 1476 C CA . TYR A 1 188 ? 19.075 -12.345 2.979 1.00 93.94 188 TYR A CA 1
ATOM 1477 C C . TYR A 1 188 ? 19.917 -11.072 3.133 1.00 93.94 188 TYR A C 1
ATOM 1479 O O . TYR A 1 188 ? 21.053 -11.115 3.599 1.00 93.94 188 TYR A O 1
ATOM 1487 N N . ARG A 1 189 ? 19.354 -9.912 2.777 1.00 90.88 189 ARG A N 1
ATOM 1488 C CA . ARG A 1 189 ? 20.074 -8.634 2.799 1.00 90.88 189 ARG A CA 1
ATOM 1489 C C . ARG A 1 189 ? 20.384 -8.131 4.211 1.00 90.88 189 ARG A C 1
ATOM 1491 O O . ARG A 1 189 ? 21.395 -7.455 4.391 1.00 90.88 189 ARG A O 1
ATOM 1498 N N . TYR A 1 190 ? 19.507 -8.395 5.178 1.00 90.19 190 TYR A N 1
ATOM 1499 C CA . TYR A 1 190 ? 19.547 -7.766 6.505 1.00 90.19 190 TYR A CA 1
ATOM 1500 C C . TYR A 1 190 ? 19.802 -8.727 7.670 1.00 90.19 190 TYR A C 1
ATOM 1502 O O . TYR A 1 190 ? 19.820 -8.283 8.827 1.00 90.19 190 TYR A O 1
ATOM 1510 N N . GLY A 1 191 ? 19.992 -10.018 7.383 1.00 92.31 191 GLY A N 1
ATOM 1511 C CA . GLY A 1 191 ? 20.116 -11.069 8.395 1.00 92.31 191 GLY A CA 1
ATOM 1512 C C . GLY A 1 191 ? 18.860 -11.212 9.260 1.00 92.31 191 GLY A C 1
ATOM 1513 O O . GLY A 1 191 ? 18.950 -11.640 10.410 1.00 92.31 191 GLY A O 1
ATOM 1514 N N . SER A 1 192 ? 17.708 -10.774 8.747 1.00 92.06 192 SER A N 1
ATOM 1515 C CA . SER A 1 192 ? 16.424 -10.843 9.445 1.00 92.06 192 SER A CA 1
ATOM 1516 C C . SER A 1 192 ? 15.835 -12.252 9.337 1.00 92.06 192 SER A C 1
ATOM 1518 O O . SER A 1 192 ? 16.243 -13.048 8.491 1.00 92.06 192 SER A O 1
ATOM 1520 N N . LYS A 1 193 ? 14.898 -12.581 10.229 1.00 92.81 193 LYS A N 1
ATOM 1521 C CA . LYS A 1 193 ? 14.281 -13.914 10.329 1.00 92.81 193 LYS A CA 1
ATOM 1522 C C . LYS A 1 193 ? 12.758 -13.828 10.266 1.00 92.81 193 LYS A C 1
ATOM 1524 O O . LYS A 1 193 ? 12.065 -14.414 11.093 1.00 92.81 193 LYS A O 1
ATOM 1529 N N . LEU A 1 194 ? 12.239 -13.030 9.334 1.00 94.19 194 LEU A N 1
ATOM 1530 C CA . LEU A 1 194 ? 10.798 -12.987 9.102 1.00 94.19 194 LEU A CA 1
ATOM 1531 C C . LEU A 1 194 ? 10.342 -14.306 8.448 1.00 94.19 194 LEU A C 1
ATOM 1533 O O . LEU A 1 194 ? 11.071 -14.810 7.590 1.00 94.19 194 LEU A O 1
ATOM 1537 N N . PRO A 1 195 ? 9.175 -14.863 8.817 1.00 93.81 195 PRO A N 1
ATOM 1538 C CA . PRO A 1 195 ? 8.663 -16.098 8.227 1.00 93.81 195 PRO A CA 1
ATOM 1539 C C . PRO A 1 195 ? 8.478 -15.968 6.720 1.00 93.81 195 PRO A C 1
ATOM 1541 O O . PRO A 1 195 ? 8.029 -14.926 6.234 1.00 93.81 195 PRO A O 1
ATOM 1544 N N . LEU A 1 196 ? 8.796 -17.024 5.974 1.00 92.38 196 LEU A N 1
ATOM 1545 C CA . LEU A 1 196 ? 8.533 -17.041 4.541 1.00 92.38 196 LEU A CA 1
ATOM 1546 C C . LEU A 1 196 ? 7.058 -17.358 4.278 1.00 92.38 196 LEU A C 1
ATOM 1548 O O . LEU A 1 196 ? 6.425 -18.126 4.995 1.00 92.38 196 LEU A O 1
ATOM 1552 N N . TRP A 1 197 ? 6.512 -16.823 3.188 1.00 80.88 197 TRP A N 1
ATOM 1553 C CA . TRP A 1 197 ? 5.107 -17.043 2.816 1.00 80.88 197 TRP A CA 1
ATOM 1554 C C . TRP A 1 197 ? 4.754 -18.510 2.530 1.00 80.88 197 TRP A C 1
ATOM 1556 O O . TRP A 1 197 ? 3.593 -18.899 2.604 1.00 80.88 197 TRP A O 1
ATOM 1566 N N . LYS A 1 198 ? 5.755 -19.334 2.203 1.00 79.44 198 LYS A N 1
ATOM 1567 C CA . LYS A 1 198 ? 5.592 -20.784 2.016 1.00 79.44 198 LYS A CA 1
ATOM 1568 C C . LYS A 1 198 ? 5.453 -21.538 3.341 1.00 79.44 198 LYS A C 1
ATOM 1570 O O . LYS A 1 198 ? 5.000 -22.674 3.343 1.00 79.44 198 LYS A O 1
ATOM 1575 N N . GLU A 1 199 ? 5.851 -20.913 4.443 1.00 71.38 199 GLU A N 1
ATOM 1576 C CA . GLU A 1 199 ? 5.832 -21.483 5.792 1.00 71.38 199 GLU A CA 1
ATOM 1577 C C . GLU A 1 199 ? 4.630 -20.974 6.600 1.00 71.38 199 GLU A C 1
ATOM 1579 O O . GLU A 1 199 ? 4.269 -21.577 7.599 1.00 71.38 199 GLU A O 1
ATOM 1584 N N . SER A 1 200 ? 3.987 -19.880 6.173 1.00 58.47 200 SER A N 1
ATOM 1585 C CA . SER A 1 200 ? 2.922 -19.204 6.928 1.00 58.47 200 SER A CA 1
ATOM 1586 C C . SER A 1 200 ? 1.539 -19.866 6.863 1.00 58.47 200 SER A C 1
ATOM 1588 O O . SER A 1 200 ? 0.613 -19.361 7.490 1.00 58.47 200 SER A O 1
ATOM 1590 N N . TYR A 1 201 ? 1.389 -20.952 6.099 1.00 53.75 201 TYR A N 1
ATOM 1591 C CA . TYR A 1 201 ? 0.150 -21.742 5.987 1.00 53.75 201 TYR A CA 1
ATOM 1592 C C . TYR A 1 201 ? 0.264 -23.139 6.628 1.00 53.75 201 TYR A C 1
ATOM 1594 O O . TYR A 1 201 ? -0.633 -23.964 6.450 1.00 53.75 201 TYR A O 1
ATOM 1602 N N . LEU A 1 202 ? 1.366 -23.404 7.339 1.00 44.84 202 LEU A N 1
ATOM 1603 C CA . LEU A 1 202 ? 1.590 -24.592 8.169 1.00 44.84 202 LEU A CA 1
ATOM 1604 C C . LEU A 1 202 ? 1.407 -24.226 9.648 1.00 44.84 202 LEU A C 1
ATOM 1606 O O . LEU A 1 202 ? 0.895 -25.088 10.393 1.00 44.84 202 LEU A O 1
#

pLDDT: mean 85.83, std 13.57, range [40.16, 98.06]

Secondary structure (DSSP, 8-state):
----HHHHTTTT-HHHHHHHHHHSTT---PPGGG-SHHHHHHHHHHHHHHHHH--S--SEEEEEESSSHHHHHHHHH--TT-EEEEEE-STT--TTTTS-HHHHHHSTTSS-EEEEE--TTSTT---HHHHHHHHHHHHHHS----TTTHHHHHHHHHHHHHTT-S-TT--EEE-----TTHHHHHHHHHT--PPPTTTTT-

Sequence (202 aa):
HPMQRSLYAKKGNSEFIEYLQSIYPDAYIIPEGGHHSLAQKGVGELVGEVRLQVPVRIDYWCCAYGTGSTALGILQELNNEEKLLAFLVLKGFNLGKTEDELVRGRNTEGDRLRLVEAHLGGYGKKSPELEKFILSFLKDFRILLDPVYTGKMFFQLFSEIRNGNIPEGSTILAVHSGGLQGIEGYNYRYGSKLPLWKESYL

Radius of gyration: 18.32 Å; chains: 1; bounding box: 45×44×50 Å